Protein AF-A0A9E3ETK8-F1 (afdb_monomer_lite)

Structure (mmCIF, N/CA/C/O backbone):
data_AF-A0A9E3ETK8-F1
#
_entry.id   AF-A0A9E3ETK8-F1
#
loop_
_atom_site.group_PDB
_atom_site.id
_atom_site.type_symbol
_atom_site.label_atom_id
_atom_site.label_alt_id
_atom_site.label_comp_id
_atom_site.label_asym_id
_atom_site.label_entity_id
_atom_site.label_seq_id
_atom_site.pdbx_PDB_ins_code
_atom_site.Cartn_x
_atom_site.Cartn_y
_atom_site.Cartn_z
_atom_site.occupancy
_atom_site.B_iso_or_equiv
_atom_site.auth_seq_id
_atom_site.auth_comp_id
_atom_site.auth_asym_id
_atom_site.auth_atom_id
_atom_site.pdbx_PDB_model_num
ATOM 1 N N . MET A 1 1 ? -26.561 8.030 20.639 1.00 36.28 1 MET A N 1
ATOM 2 C CA . MET A 1 1 ? -26.300 7.531 22.006 1.00 36.28 1 MET A CA 1
ATOM 3 C C . MET A 1 1 ? -24.793 7.618 22.232 1.00 36.28 1 MET A C 1
ATOM 5 O O . MET A 1 1 ? -24.065 6.790 21.705 1.00 36.28 1 MET A O 1
ATOM 9 N N . ILE A 1 2 ? -24.305 8.692 22.861 1.00 45.03 2 ILE A N 1
ATOM 10 C CA . ILE A 1 2 ? -22.868 8.875 23.123 1.00 45.03 2 ILE A CA 1
ATOM 11 C C . ILE A 1 2 ? -22.552 8.031 24.358 1.00 45.03 2 ILE A C 1
ATOM 13 O O . ILE A 1 2 ? -23.002 8.360 25.453 1.00 45.03 2 ILE A O 1
ATOM 17 N N . ALA A 1 3 ? -21.865 6.903 24.180 1.00 52.84 3 ALA A N 1
ATOM 18 C CA . ALA A 1 3 ? -21.398 6.104 25.306 1.00 52.84 3 ALA A CA 1
ATOM 19 C C . ALA A 1 3 ? -20.503 6.979 26.195 1.00 52.84 3 ALA A C 1
ATOM 21 O O . ALA A 1 3 ? -19.619 7.672 25.696 1.00 52.84 3 ALA A O 1
ATOM 22 N N . ASN A 1 4 ? -20.746 6.975 27.505 1.00 48.84 4 ASN A N 1
ATOM 23 C CA . ASN A 1 4 ? -19.952 7.741 28.456 1.00 48.84 4 ASN A CA 1
ATOM 24 C C . ASN A 1 4 ? -18.590 7.051 28.658 1.00 48.84 4 ASN A C 1
ATOM 26 O O . ASN A 1 4 ? -18.434 6.185 29.515 1.00 48.84 4 ASN A O 1
ATOM 30 N N . ILE A 1 5 ? -17.604 7.419 27.835 1.00 59.41 5 ILE A N 1
ATOM 31 C CA . ILE A 1 5 ? -16.256 6.818 27.801 1.00 59.41 5 ILE A CA 1
ATOM 32 C C . ILE A 1 5 ? -15.464 7.102 29.099 1.00 59.41 5 ILE A C 1
ATOM 34 O O . ILE A 1 5 ? -14.445 6.467 29.362 1.00 59.41 5 ILE A O 1
ATOM 38 N N . SER A 1 6 ? -15.933 8.020 29.955 1.00 60.84 6 SER A N 1
ATOM 39 C CA . SER A 1 6 ? -15.222 8.457 31.168 1.00 60.84 6 SER A CA 1
ATOM 40 C C . SER A 1 6 ? -14.975 7.348 32.202 1.00 60.84 6 SER A C 1
ATOM 42 O O . SER A 1 6 ? -13.991 7.440 32.936 1.00 60.84 6 SER A O 1
ATOM 44 N N . ALA A 1 7 ? -15.794 6.289 32.215 1.00 64.19 7 ALA A N 1
ATOM 45 C CA . ALA A 1 7 ? -15.675 5.160 33.144 1.00 64.19 7 ALA A CA 1
ATOM 46 C C . ALA A 1 7 ? -14.816 3.988 32.619 1.00 64.19 7 ALA A C 1
ATOM 48 O O . ALA A 1 7 ? -14.570 3.034 33.355 1.00 64.19 7 ALA A O 1
ATOM 49 N N . ALA A 1 8 ? -14.360 4.030 31.362 1.00 74.12 8 ALA A N 1
ATOM 50 C CA . ALA A 1 8 ? -13.590 2.934 30.776 1.00 74.12 8 ALA A CA 1
ATOM 51 C C . ALA A 1 8 ? -12.125 2.921 31.279 1.00 74.12 8 ALA A C 1
ATOM 53 O O . ALA A 1 8 ? -11.533 3.989 31.491 1.00 74.12 8 ALA A O 1
ATOM 54 N N . PRO A 1 9 ? -11.489 1.738 31.423 1.00 86.62 9 PRO A N 1
ATOM 55 C CA . PRO A 1 9 ? -10.061 1.619 31.716 1.00 86.62 9 PRO A CA 1
ATOM 56 C C . PRO A 1 9 ? -9.208 2.467 30.762 1.00 86.62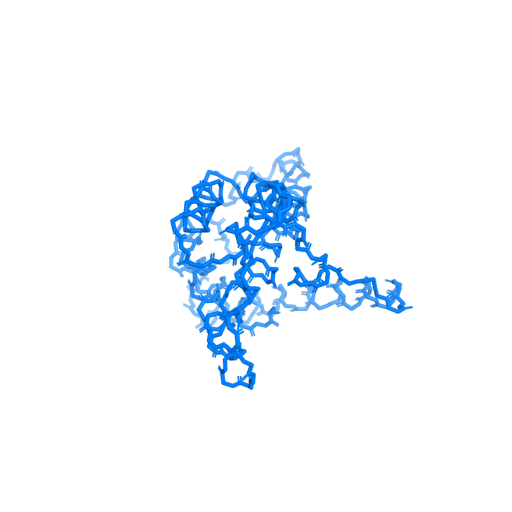 9 PRO A C 1
ATOM 58 O O . PRO A 1 9 ? -9.502 2.557 29.571 1.00 86.62 9 PRO A O 1
ATOM 61 N N . TYR A 1 10 ? -8.105 3.052 31.250 1.00 87.44 10 TYR A N 1
ATOM 62 C CA . TYR A 1 10 ? -7.233 3.940 30.456 1.00 87.44 10 TYR A CA 1
ATOM 63 C C . TYR A 1 10 ? -6.884 3.379 29.063 1.00 87.44 10 TYR A C 1
ATOM 65 O O . TYR A 1 10 ? -6.999 4.088 28.067 1.00 87.44 10 TYR A O 1
ATOM 73 N N . ARG A 1 11 ? -6.549 2.084 28.977 1.00 87.81 11 ARG A N 1
ATOM 74 C CA . ARG A 1 11 ? -6.219 1.411 27.708 1.00 87.81 11 ARG A CA 1
ATOM 75 C C . ARG A 1 11 ? -7.372 1.388 26.701 1.00 87.81 11 ARG A C 1
ATOM 77 O O . ARG A 1 11 ? -7.118 1.374 25.504 1.00 87.81 11 ARG A O 1
ATOM 84 N N . GLU A 1 12 ? -8.621 1.347 27.154 1.00 91.00 12 GLU A N 1
ATOM 85 C CA . GLU A 1 12 ? -9.792 1.367 26.268 1.00 91.00 12 GLU A CA 1
ATOM 86 C C . GLU A 1 12 ? -10.079 2.769 25.747 1.00 91.00 12 GLU A C 1
ATOM 88 O O . GLU A 1 12 ? -10.393 2.925 24.568 1.00 91.00 12 GLU A O 1
ATOM 93 N N . ARG A 1 13 ? -9.887 3.782 26.598 1.00 89.69 13 ARG A N 1
ATOM 94 C CA . ARG A 1 13 ? -9.985 5.192 26.202 1.00 89.69 13 ARG A CA 1
ATOM 95 C C . ARG A 1 13 ? -8.926 5.542 25.168 1.00 89.69 13 ARG A C 1
ATOM 97 O O . ARG A 1 13 ? -9.273 5.994 24.087 1.00 89.69 13 ARG A O 1
ATOM 104 N N . MET A 1 14 ? -7.666 5.206 25.444 1.00 92.25 14 MET A N 1
ATOM 105 C CA . MET A 1 14 ? -6.559 5.390 24.502 1.00 92.25 14 MET A CA 1
ATOM 106 C C . MET A 1 14 ? -6.819 4.674 23.168 1.00 92.25 14 MET A C 1
ATOM 108 O O . MET A 1 14 ? -6.626 5.255 22.103 1.00 92.25 14 MET A O 1
ATOM 112 N N . ALA A 1 15 ? -7.299 3.426 23.203 1.00 94.81 15 ALA A N 1
ATOM 113 C CA . ALA A 1 15 ? -7.624 2.693 21.983 1.00 94.81 15 ALA A CA 1
ATOM 114 C C . ALA A 1 15 ? -8.747 3.373 21.180 1.00 94.81 15 ALA A C 1
ATOM 116 O O . ALA A 1 15 ? -8.661 3.466 19.958 1.00 94.81 15 ALA A O 1
ATOM 117 N N . ALA A 1 16 ? -9.793 3.870 21.848 1.00 93.44 16 ALA A N 1
ATOM 118 C CA . ALA A 1 16 ? -10.852 4.637 21.199 1.00 93.44 16 ALA A CA 1
ATOM 119 C C . ALA A 1 16 ? -10.326 5.955 20.607 1.00 93.44 16 ALA A C 1
ATOM 121 O O . ALA A 1 16 ? -10.674 6.279 19.473 1.00 93.44 16 ALA A O 1
ATOM 122 N N . GLU A 1 17 ? -9.446 6.651 21.329 1.00 94.38 17 GLU A N 1
ATOM 123 C CA . GLU A 1 17 ? -8.847 7.915 20.901 1.00 94.38 17 GLU A CA 1
ATOM 124 C C . GLU A 1 17 ? -7.974 7.779 19.648 1.00 94.38 17 GLU A C 1
ATOM 126 O O . GLU A 1 17 ? -8.048 8.597 18.732 1.00 94.38 17 GLU A O 1
ATOM 131 N N . LEU A 1 18 ? -7.181 6.707 19.571 1.00 95.19 18 LEU A N 1
ATOM 132 C CA . LEU A 1 18 ? -6.358 6.397 18.399 1.00 95.19 18 LEU A CA 1
ATOM 133 C C . LEU A 1 18 ? -7.188 5.996 17.172 1.00 95.19 18 LEU A C 1
ATOM 135 O O . LEU A 1 18 ? -6.717 6.152 16.045 1.00 95.19 18 LEU A O 1
ATOM 139 N N . ARG A 1 19 ? -8.401 5.455 17.368 1.00 94.69 19 ARG A N 1
ATOM 140 C CA . ARG A 1 19 ? -9.317 5.111 16.265 1.00 94.69 19 ARG A CA 1
ATOM 141 C C . ARG A 1 19 ? -10.124 6.300 15.773 1.00 94.69 19 ARG A C 1
ATOM 143 O O . ARG A 1 19 ? -10.562 6.259 14.625 1.00 94.69 19 ARG A O 1
ATOM 150 N N . GLY A 1 20 ? -10.381 7.287 16.624 1.00 93.62 20 GLY A N 1
ATOM 151 C CA . GLY A 1 20 ? -11.173 8.453 16.262 1.00 93.62 20 GLY A CA 1
ATOM 152 C C . GLY A 1 20 ? -10.419 9.442 15.376 1.00 93.62 20 GLY A C 1
ATOM 153 O O . GLY A 1 20 ? -9.244 9.271 15.072 1.00 93.62 20 GLY A O 1
ATOM 154 N N . PHE A 1 21 ? -11.115 10.504 14.977 1.00 94.31 21 PHE A N 1
ATOM 155 C CA . PHE A 1 21 ? -10.571 11.611 14.177 1.00 94.31 21 PHE A CA 1
ATOM 156 C C . PHE A 1 21 ? -10.446 12.893 15.014 1.00 94.31 21 PHE A C 1
ATOM 158 O O . PHE A 1 21 ? -10.751 13.995 14.566 1.00 94.31 21 PHE A O 1
ATOM 165 N N . HIS A 1 22 ? -10.039 12.730 16.272 1.00 92.12 22 HIS A N 1
ATOM 166 C CA . HIS A 1 22 ? -9.609 13.803 17.174 1.00 92.12 22 HIS A CA 1
ATOM 167 C C . HIS A 1 22 ? -8.077 13.840 17.241 1.00 92.12 22 HIS A C 1
ATOM 169 O O . HIS A 1 22 ? -7.407 13.071 16.552 1.00 92.12 22 HIS A O 1
ATOM 175 N N . THR A 1 23 ? -7.513 14.731 18.059 1.00 94.94 23 THR A N 1
ATOM 176 C CA . THR A 1 23 ? -6.068 15.003 18.109 1.00 94.94 23 THR A CA 1
ATOM 177 C C . THR A 1 23 ? -5.194 13.739 18.137 1.00 94.94 23 THR A C 1
ATOM 179 O O . THR A 1 23 ? -4.332 13.637 17.269 1.00 94.94 23 THR A O 1
ATOM 182 N N . PRO A 1 24 ? -5.416 12.733 19.012 1.00 95.44 24 PRO A N 1
ATOM 183 C CA . PRO A 1 24 ? -4.584 11.523 19.017 1.00 95.44 24 PRO A CA 1
ATOM 184 C C . PRO A 1 24 ? -4.633 10.723 17.708 1.00 95.44 24 PRO A C 1
ATOM 186 O O . PRO A 1 24 ? -3.598 10.272 17.223 1.00 95.44 24 PRO A O 1
ATOM 189 N N . GLY A 1 25 ? -5.814 10.578 17.105 1.00 95.50 25 GLY A N 1
ATOM 190 C CA . GLY A 1 25 ? -5.978 9.876 15.833 1.00 95.50 25 GLY A CA 1
ATOM 191 C C . GLY A 1 25 ? -5.330 10.606 14.656 1.00 95.50 25 GLY A C 1
ATOM 192 O O . GLY A 1 25 ? -4.660 9.974 13.840 1.00 95.50 25 GLY A O 1
ATOM 193 N N . TRP A 1 26 ? -5.444 11.938 14.594 1.00 96.12 26 TRP A N 1
ATOM 194 C CA . TRP A 1 26 ? -4.760 12.737 13.568 1.00 96.12 26 TRP A CA 1
ATOM 195 C C . TRP A 1 26 ? -3.242 12.748 13.744 1.00 96.12 26 TRP A C 1
ATOM 197 O O . TRP A 1 26 ? -2.521 12.667 12.752 1.00 96.12 26 TRP A O 1
ATOM 207 N N . LEU A 1 27 ? -2.746 12.782 14.985 1.00 97.62 27 LEU A N 1
ATOM 208 C CA . LEU A 1 27 ? -1.316 12.638 15.265 1.00 97.62 27 LEU A CA 1
ATOM 209 C C . LEU A 1 27 ? -0.800 11.261 14.834 1.00 97.62 27 LEU A C 1
ATOM 211 O O . LEU A 1 27 ? 0.259 11.178 14.219 1.00 97.62 27 LEU A O 1
ATOM 215 N N . ALA A 1 28 ? -1.559 10.191 15.095 1.00 97.38 28 ALA A N 1
ATOM 216 C CA . ALA A 1 28 ? -1.214 8.852 14.624 1.00 97.38 28 ALA A CA 1
ATOM 217 C C . ALA A 1 28 ? -1.196 8.777 13.088 1.00 97.38 28 ALA A C 1
ATOM 219 O O . ALA A 1 28 ? -0.242 8.252 12.519 1.00 97.38 28 ALA A O 1
ATOM 220 N N . PHE A 1 29 ? -2.201 9.350 12.416 1.00 97.62 29 PHE A N 1
ATOM 221 C CA . PHE A 1 29 ? -2.241 9.429 10.954 1.00 97.62 29 PHE A CA 1
ATOM 222 C C . PHE A 1 29 ? -1.025 10.179 10.397 1.00 97.62 29 PHE A C 1
ATOM 224 O O . PHE A 1 29 ? -0.366 9.682 9.488 1.00 97.62 29 PHE A O 1
ATOM 231 N N . ALA A 1 30 ? -0.695 11.344 10.963 1.00 97.81 30 ALA A N 1
ATOM 232 C CA . ALA A 1 30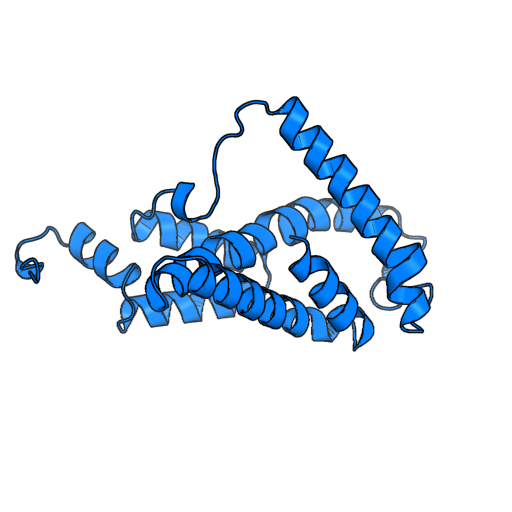 ? 0.452 12.141 10.541 1.00 97.81 30 ALA A CA 1
ATOM 233 C C . ALA A 1 30 ? 1.776 11.396 10.760 1.00 97.81 30 ALA A C 1
ATOM 235 O O . ALA A 1 30 ? 2.619 11.374 9.868 1.00 97.81 30 ALA A O 1
ATOM 236 N N . LEU A 1 31 ? 1.945 10.734 11.909 1.00 98.25 31 LEU A N 1
ATOM 237 C CA . LEU A 1 31 ? 3.133 9.931 12.199 1.00 98.25 31 LEU A CA 1
ATOM 238 C C . LEU A 1 31 ? 3.286 8.764 11.214 1.00 98.25 31 LEU A C 1
ATOM 240 O O . LEU A 1 31 ? 4.382 8.527 10.713 1.00 98.25 31 LEU A O 1
ATOM 244 N N . ILE A 1 32 ? 2.194 8.059 10.908 1.00 98.25 32 ILE A N 1
ATOM 245 C CA . ILE A 1 32 ? 2.187 6.986 9.907 1.00 98.25 32 ILE A CA 1
ATOM 246 C C . ILE A 1 32 ? 2.542 7.548 8.529 1.00 98.25 32 ILE A C 1
ATOM 248 O O . ILE A 1 32 ? 3.409 6.990 7.862 1.00 98.25 32 ILE A O 1
ATOM 252 N N . ALA A 1 33 ? 1.935 8.665 8.119 1.00 96.94 33 ALA A N 1
ATOM 253 C CA . ALA A 1 33 ? 2.215 9.304 6.835 1.00 96.94 33 ALA A CA 1
ATOM 254 C C . ALA A 1 33 ? 3.688 9.734 6.712 1.00 96.94 33 ALA A C 1
ATOM 256 O O . ALA A 1 33 ? 4.307 9.500 5.676 1.00 96.94 33 ALA A O 1
ATOM 257 N N . LEU A 1 34 ? 4.275 10.286 7.780 1.00 97.31 34 LEU A N 1
ATOM 258 C CA . LEU A 1 34 ? 5.708 10.589 7.841 1.00 97.31 34 LEU A CA 1
ATOM 259 C C . LEU A 1 34 ? 6.558 9.319 7.730 1.00 97.31 34 LEU A C 1
ATOM 261 O O . LEU A 1 34 ? 7.540 9.304 6.995 1.00 97.31 34 LEU A O 1
ATOM 265 N N . GLY A 1 35 ? 6.165 8.238 8.408 1.00 97.44 35 GLY A N 1
ATOM 266 C CA . GLY A 1 35 ? 6.835 6.945 8.291 1.00 97.44 35 GLY A CA 1
ATOM 267 C C . GLY A 1 35 ? 6.813 6.392 6.867 1.00 97.44 35 GLY A C 1
ATOM 268 O O . GLY A 1 35 ? 7.852 5.963 6.376 1.00 97.44 35 GLY A O 1
ATOM 269 N N . VAL A 1 36 ? 5.664 6.462 6.184 1.00 95.81 36 VAL A N 1
ATOM 270 C CA . VAL A 1 36 ? 5.521 6.079 4.767 1.00 95.81 36 VAL A CA 1
ATOM 271 C C . VAL A 1 36 ? 6.413 6.937 3.869 1.00 95.81 36 VAL A C 1
ATOM 273 O O . VAL A 1 36 ? 7.075 6.395 2.989 1.00 95.81 36 VAL A O 1
ATOM 276 N N . ALA A 1 37 ? 6.466 8.253 4.109 1.00 94.06 37 ALA A N 1
ATOM 277 C CA . ALA A 1 37 ? 7.301 9.177 3.342 1.00 94.06 37 ALA A CA 1
ATOM 278 C C . ALA A 1 37 ? 8.806 8.895 3.497 1.00 94.06 37 ALA A C 1
ATOM 280 O O . ALA A 1 37 ? 9.571 9.158 2.573 1.00 94.06 37 ALA A O 1
ATOM 281 N N . VAL A 1 38 ? 9.230 8.342 4.639 1.00 95.38 38 VAL A N 1
ATOM 282 C CA . VAL A 1 38 ? 10.595 7.826 4.817 1.00 95.38 38 VAL A CA 1
ATOM 283 C C . VAL A 1 38 ? 10.760 6.510 4.061 1.00 95.38 38 VAL A C 1
ATOM 285 O O . VAL A 1 38 ? 11.678 6.375 3.255 1.00 95.38 38 VAL A O 1
ATOM 288 N N . THR A 1 39 ? 9.897 5.525 4.329 1.00 94.75 39 THR A N 1
ATOM 289 C CA . THR A 1 39 ? 9.878 4.252 3.600 1.00 94.75 39 THR A CA 1
ATOM 290 C C . THR A 1 39 ? 8.578 3.472 3.874 1.00 94.75 39 THR A C 1
ATOM 292 O O . THR A 1 39 ? 8.153 3.384 5.033 1.00 94.75 39 THR A O 1
ATOM 295 N N . PRO A 1 40 ? 7.945 2.834 2.868 1.00 95.69 40 PRO A N 1
ATOM 296 C CA . PRO A 1 40 ? 6.703 2.084 3.073 1.00 95.69 40 PRO A CA 1
ATOM 297 C C . PRO A 1 40 ? 6.760 1.031 4.199 1.00 95.69 40 PRO A C 1
ATOM 299 O O . PRO A 1 40 ? 5.826 0.994 5.002 1.00 95.69 40 PRO A O 1
ATOM 302 N N . PRO A 1 41 ? 7.838 0.232 4.367 1.00 97.38 41 PRO A N 1
ATOM 303 C CA . PRO A 1 41 ? 7.975 -0.692 5.494 1.00 97.38 41 PRO A CA 1
ATOM 304 C C . PRO A 1 41 ? 7.878 -0.034 6.876 1.00 97.38 41 PRO A C 1
ATOM 306 O O . PRO A 1 41 ? 7.273 -0.611 7.776 1.00 97.38 41 PRO A O 1
ATOM 309 N N . LEU A 1 42 ? 8.426 1.172 7.064 1.00 97.69 42 LEU A N 1
ATOM 310 C CA . LEU A 1 42 ? 8.313 1.886 8.339 1.00 97.69 42 LEU A CA 1
ATOM 311 C C . LEU A 1 42 ? 6.863 2.304 8.585 1.00 97.69 42 LEU A C 1
ATOM 313 O O . LEU A 1 42 ? 6.339 2.091 9.677 1.00 97.69 42 LEU A O 1
ATOM 317 N N . GLY A 1 43 ? 6.197 2.832 7.555 1.00 97.75 43 GLY A N 1
ATOM 318 C CA . GLY A 1 43 ? 4.764 3.110 7.593 1.00 97.75 43 GLY A CA 1
ATOM 319 C C . GLY A 1 43 ? 3.938 1.878 7.969 1.00 97.75 43 GLY A C 1
ATOM 320 O O . GLY A 1 43 ? 3.110 1.947 8.873 1.00 97.75 43 GLY A O 1
ATOM 321 N N . ALA A 1 44 ? 4.217 0.728 7.353 1.00 97.94 44 ALA A N 1
ATOM 322 C CA . ALA A 1 44 ? 3.559 -0.537 7.668 1.00 97.94 44 ALA A CA 1
ATOM 323 C C . ALA A 1 44 ? 3.788 -0.977 9.123 1.00 97.94 44 ALA A C 1
ATOM 325 O O . ALA A 1 44 ? 2.835 -1.351 9.803 1.00 97.94 44 ALA A O 1
ATOM 326 N N . LEU A 1 45 ? 5.016 -0.880 9.645 1.00 98.31 45 LEU A N 1
ATOM 327 C CA . LEU A 1 45 ? 5.301 -1.176 11.054 1.00 98.31 45 LEU A CA 1
ATOM 328 C C . LEU A 1 45 ? 4.532 -0.247 12.002 1.00 98.31 45 LEU A C 1
ATOM 330 O O . LEU A 1 45 ? 3.973 -0.711 12.998 1.00 98.31 45 LEU A O 1
ATOM 334 N N . LEU A 1 46 ? 4.454 1.048 11.680 1.00 98.56 46 LEU A N 1
ATOM 335 C CA . LEU A 1 46 ? 3.671 2.017 12.448 1.00 98.56 46 LEU A CA 1
ATOM 336 C C . LEU A 1 46 ? 2.169 1.730 12.371 1.00 98.56 46 LEU A C 1
ATOM 338 O O . LEU A 1 46 ? 1.487 1.868 13.383 1.00 98.56 46 LEU A O 1
ATOM 342 N N . ILE A 1 47 ? 1.654 1.277 11.224 1.00 98.56 47 ILE A N 1
ATOM 343 C CA . ILE A 1 47 ? 0.261 0.832 11.078 1.00 98.56 47 ILE A CA 1
ATOM 344 C C . ILE A 1 47 ? -0.001 -0.395 11.946 1.00 98.56 47 ILE A C 1
ATOM 346 O O . ILE A 1 47 ? -1.007 -0.427 12.647 1.00 98.56 47 ILE A O 1
ATOM 350 N N . LEU A 1 48 ? 0.890 -1.390 11.953 1.00 98.25 48 LEU A N 1
ATOM 351 C CA . LEU A 1 48 ? 0.737 -2.581 12.795 1.00 98.25 48 LEU A CA 1
ATOM 352 C C . LEU A 1 48 ? 0.784 -2.227 14.287 1.00 98.25 48 LEU A C 1
ATOM 354 O O . LEU A 1 48 ? -0.035 -2.719 15.067 1.00 98.25 48 LEU A O 1
ATOM 358 N N . LEU A 1 49 ? 1.692 -1.330 14.684 1.00 98.38 49 LEU A N 1
ATOM 359 C CA . LEU A 1 49 ? 1.759 -0.807 16.047 1.00 98.38 49 LEU A CA 1
ATOM 360 C C . LEU A 1 49 ? 0.481 -0.041 16.411 1.00 98.38 49 LEU A C 1
ATOM 362 O O . LEU A 1 49 ? -0.104 -0.283 17.467 1.00 98.38 49 LEU A O 1
ATOM 366 N N . TRP A 1 50 ? 0.019 0.850 15.532 1.00 98.31 50 TRP A N 1
ATOM 367 C CA . TRP A 1 50 ? -1.233 1.579 15.705 1.00 98.31 50 TRP A CA 1
ATOM 368 C C . TRP A 1 50 ? -2.415 0.619 15.817 1.00 98.31 50 TRP A C 1
ATOM 370 O O . TRP A 1 50 ? -3.225 0.773 16.725 1.00 98.31 50 TRP A O 1
ATOM 380 N N . ALA A 1 51 ? -2.510 -0.398 14.963 1.00 98.12 51 ALA A N 1
ATOM 381 C CA . ALA A 1 51 ? -3.588 -1.381 14.975 1.00 98.12 51 ALA A CA 1
ATOM 382 C C . ALA A 1 51 ? -3.616 -2.165 16.290 1.00 98.12 51 ALA A C 1
ATOM 384 O O . ALA A 1 51 ? -4.677 -2.349 16.887 1.00 98.12 51 ALA A O 1
ATOM 385 N N . TRP A 1 52 ? -2.442 -2.550 16.793 1.00 97.50 52 TRP A N 1
ATOM 386 C CA . TRP A 1 52 ? -2.303 -3.194 18.093 1.00 97.50 52 TRP A CA 1
ATOM 387 C C . TRP A 1 52 ? -2.733 -2.274 19.249 1.00 97.50 52 TRP A C 1
ATOM 389 O O . TRP A 1 52 ? -3.561 -2.670 20.072 1.00 97.50 52 TRP A O 1
ATOM 399 N N . LEU A 1 53 ? -2.245 -1.027 19.288 1.00 96.88 53 LEU A N 1
ATOM 400 C CA . LEU A 1 53 ? -2.585 -0.045 20.331 1.00 96.88 53 LEU A CA 1
ATOM 401 C C . LEU A 1 53 ? -4.066 0.356 20.311 1.00 96.88 53 LEU A C 1
ATOM 403 O O . LEU A 1 53 ? -4.696 0.511 21.357 1.00 96.88 53 LEU A O 1
ATOM 407 N N . SER A 1 54 ? -4.624 0.504 19.113 1.00 96.94 54 SER A N 1
ATOM 408 C CA . SER A 1 54 ? -6.015 0.882 18.862 1.00 96.94 54 SER A CA 1
ATOM 409 C C . SER A 1 54 ? -6.989 -0.296 18.958 1.00 96.94 54 SER A C 1
ATOM 411 O O . SER A 1 54 ? -8.206 -0.105 18.880 1.00 96.94 54 SER A O 1
ATOM 413 N N . LYS A 1 55 ? -6.471 -1.520 19.147 1.00 96.62 55 LYS A N 1
ATOM 414 C CA . LYS A 1 55 ? -7.232 -2.777 19.095 1.00 96.62 55 LYS A CA 1
ATOM 415 C C . LYS A 1 55 ? -8.069 -2.885 17.813 1.00 96.62 55 LYS A C 1
ATOM 417 O O . LYS A 1 55 ? -9.211 -3.344 17.856 1.00 96.62 55 LYS A O 1
ATOM 422 N N . THR A 1 56 ? -7.534 -2.402 16.695 1.00 96.81 56 THR A N 1
ATOM 423 C CA . THR A 1 56 ? -8.181 -2.498 15.385 1.00 96.81 56 THR A CA 1
ATOM 424 C C . THR A 1 56 ? -8.024 -3.933 14.872 1.00 96.81 56 THR A C 1
ATOM 426 O O . THR A 1 56 ? -6.898 -4.429 14.786 1.00 96.81 56 THR A O 1
ATOM 429 N N . PRO A 1 57 ? -9.123 -4.647 14.573 1.00 95.88 57 PRO A N 1
ATOM 430 C CA . PRO A 1 57 ? -9.056 -6.005 14.054 1.00 95.88 57 PRO A CA 1
ATOM 431 C C . PRO A 1 57 ? -8.305 -6.067 12.721 1.00 95.88 57 PRO A C 1
ATOM 433 O O . PRO A 1 57 ? -8.545 -5.262 11.830 1.00 95.88 57 PRO A O 1
ATOM 436 N N . TRP A 1 58 ? -7.493 -7.108 12.528 1.00 96.06 58 TRP A N 1
ATOM 437 C CA . TRP A 1 58 ? -6.765 -7.372 11.277 1.00 96.06 58 TRP A CA 1
ATOM 438 C C . TRP A 1 58 ? -7.657 -7.352 10.024 1.00 96.06 58 TRP A C 1
ATOM 440 O O . TRP A 1 58 ? -7.236 -6.906 8.962 1.00 96.06 58 TRP A O 1
ATOM 450 N N . ARG A 1 59 ? -8.919 -7.778 10.160 1.00 96.06 59 ARG A N 1
ATOM 451 C CA . ARG A 1 59 ? -9.903 -7.762 9.067 1.00 96.06 59 ARG A CA 1
ATOM 452 C C . ARG A 1 59 ? -10.270 -6.351 8.603 1.00 96.06 59 ARG A C 1
ATOM 454 O O . ARG A 1 59 ? -10.591 -6.197 7.433 1.00 96.06 59 ARG A O 1
ATOM 461 N N . GLU A 1 60 ? -10.220 -5.351 9.485 1.00 95.50 60 GLU A N 1
ATOM 462 C CA . GLU A 1 60 ? -10.451 -3.949 9.103 1.00 95.50 60 GLU A CA 1
ATOM 463 C C . GLU A 1 60 ? -9.295 -3.403 8.252 1.00 95.50 60 GLU A C 1
ATOM 465 O O . GLU A 1 60 ? -9.511 -2.498 7.462 1.00 95.50 60 GLU A O 1
ATOM 470 N N . LEU A 1 61 ? -8.105 -4.008 8.337 1.00 96.62 61 LEU A N 1
ATOM 471 C CA . LEU A 1 61 ? -6.948 -3.702 7.487 1.00 96.62 61 LEU A CA 1
ATOM 472 C C . LEU A 1 61 ? -6.892 -4.551 6.206 1.00 96.62 61 LEU A C 1
ATOM 474 O O . LEU A 1 61 ? -5.853 -4.608 5.559 1.00 96.62 61 LEU A O 1
ATOM 478 N N . GLY A 1 62 ? -7.957 -5.290 5.877 1.00 93.62 62 GLY A N 1
ATOM 479 C CA . GLY A 1 62 ? -7.976 -6.189 4.717 1.00 93.62 62 GLY A CA 1
ATOM 480 C C . GLY A 1 62 ? -7.179 -7.489 4.900 1.00 93.62 62 GLY A C 1
ATOM 481 O O . GLY A 1 62 ? -7.182 -8.344 4.016 1.00 93.62 62 GLY A O 1
ATOM 482 N N . LEU A 1 63 ? -6.557 -7.709 6.065 1.00 94.81 63 LEU A N 1
ATOM 483 C CA . LEU A 1 63 ? -5.775 -8.912 6.357 1.00 94.81 63 LEU A CA 1
ATOM 484 C C . LEU A 1 63 ? -6.705 -10.065 6.752 1.00 94.81 63 LEU A C 1
ATOM 486 O O . LEU A 1 63 ? -6.963 -10.351 7.925 1.00 94.81 63 LEU A O 1
ATOM 490 N N . ILE A 1 64 ? -7.247 -10.721 5.727 1.00 94.81 64 ILE A N 1
ATOM 491 C CA . ILE A 1 64 ? -8.214 -11.811 5.840 1.00 94.81 64 ILE A CA 1
ATOM 492 C C . ILE A 1 64 ? -7.571 -13.115 5.364 1.00 94.81 64 ILE A C 1
ATOM 494 O O . ILE A 1 64 ? -6.964 -13.181 4.300 1.00 94.81 64 ILE A O 1
ATOM 498 N N . ARG A 1 65 ? -7.751 -14.195 6.133 1.00 94.69 65 ARG A N 1
ATOM 499 C CA . ARG A 1 65 ? -7.314 -15.532 5.714 1.00 94.69 65 ARG A CA 1
ATOM 500 C C . ARG A 1 65 ? -8.108 -15.977 4.474 1.00 94.69 65 ARG A C 1
ATOM 502 O O . ARG A 1 65 ? -9.335 -16.084 4.579 1.00 94.69 65 ARG A O 1
ATOM 509 N N . PRO A 1 66 ? -7.454 -16.299 3.343 1.00 94.75 66 PRO A N 1
ATOM 510 C CA . PRO A 1 66 ? -8.153 -16.798 2.171 1.00 94.75 66 PRO A CA 1
ATOM 511 C C . PRO A 1 66 ? -8.752 -18.177 2.454 1.00 94.75 66 PRO A C 1
ATOM 513 O O . PRO A 1 66 ? -8.200 -18.979 3.212 1.00 94.75 66 PRO A O 1
ATOM 516 N N . ARG A 1 67 ? -9.879 -18.480 1.803 1.00 95.69 67 ARG A N 1
ATOM 517 C CA . ARG A 1 67 ? -10.516 -19.804 1.896 1.00 95.69 67 ARG A CA 1
ATOM 518 C C . ARG A 1 67 ? -9.639 -20.903 1.283 1.00 95.69 67 ARG A C 1
ATOM 520 O O . ARG A 1 67 ? -9.643 -22.026 1.774 1.00 95.69 67 ARG A O 1
ATOM 527 N N . ASN A 1 68 ? -8.885 -20.568 0.235 1.00 97.38 68 ASN A N 1
ATOM 528 C CA . ASN A 1 68 ? -7.931 -21.449 -0.431 1.00 97.38 68 ASN A CA 1
ATOM 529 C C . ASN A 1 68 ? -6.650 -20.664 -0.748 1.00 97.38 68 ASN A C 1
ATOM 531 O O . ASN A 1 68 ? -6.662 -19.764 -1.585 1.00 97.38 68 ASN A O 1
ATOM 535 N N . TRP A 1 69 ? -5.554 -21.018 -0.076 1.00 97.19 69 TRP A N 1
ATOM 536 C CA . TRP A 1 69 ? -4.252 -20.368 -0.246 1.00 97.19 69 TRP A CA 1
ATOM 537 C C . TRP A 1 69 ? -3.644 -20.586 -1.629 1.00 97.19 69 TRP A C 1
ATOM 539 O O . TRP A 1 69 ? -3.087 -19.649 -2.188 1.00 97.19 69 TRP A O 1
ATOM 549 N N . VAL A 1 70 ? -3.782 -21.787 -2.197 1.00 97.94 70 VAL A N 1
ATOM 550 C CA . VAL A 1 70 ? -3.249 -22.098 -3.532 1.00 97.94 70 VAL A CA 1
ATOM 551 C C . VAL A 1 70 ? -3.950 -21.241 -4.578 1.00 97.94 70 VAL A C 1
ATOM 553 O O . VAL A 1 70 ? -3.289 -20.620 -5.401 1.00 97.94 70 VAL A O 1
ATOM 556 N N . ALA A 1 71 ? -5.280 -21.150 -4.507 1.00 97.50 71 ALA A N 1
ATOM 557 C CA . ALA A 1 71 ? -6.052 -20.310 -5.417 1.00 97.50 71 ALA A CA 1
ATOM 558 C C . ALA A 1 71 ? -5.717 -18.820 -5.243 1.00 97.50 71 ALA A C 1
ATOM 560 O O . ALA A 1 71 ? -5.523 -18.130 -6.236 1.00 97.50 71 ALA A O 1
ATOM 561 N N . ALA A 1 72 ? -5.601 -18.330 -4.002 1.00 95.69 72 ALA A N 1
ATOM 562 C CA . ALA A 1 72 ? -5.236 -16.938 -3.735 1.00 95.69 72 ALA A CA 1
ATOM 563 C C . ALA A 1 72 ? -3.843 -16.593 -4.286 1.00 95.69 72 ALA A C 1
ATOM 565 O O . ALA A 1 72 ? -3.685 -15.574 -4.953 1.00 95.69 72 ALA A O 1
ATOM 566 N N . LEU A 1 73 ? -2.855 -17.467 -4.068 1.00 95.75 73 LEU A N 1
ATOM 567 C CA . LEU A 1 73 ? -1.506 -17.288 -4.597 1.00 95.75 73 LEU A CA 1
ATOM 568 C C . LEU A 1 73 ? -1.489 -17.353 -6.128 1.00 95.75 73 LEU A C 1
ATOM 570 O O . LEU A 1 73 ? -0.896 -16.489 -6.765 1.00 95.75 73 LEU A O 1
ATOM 574 N N . ALA A 1 74 ? -2.166 -18.339 -6.725 1.00 97.69 74 ALA A N 1
ATOM 575 C CA . ALA A 1 74 ? -2.233 -18.489 -8.176 1.00 97.69 74 ALA A CA 1
ATOM 576 C C . ALA A 1 74 ? -2.896 -17.277 -8.846 1.00 97.69 74 ALA A C 1
ATOM 578 O O . ALA A 1 74 ? -2.365 -16.761 -9.825 1.00 97.69 74 ALA A O 1
ATOM 579 N N . LEU A 1 75 ? -4.014 -16.789 -8.298 1.00 96.31 75 LEU A N 1
ATOM 580 C CA . LEU A 1 75 ? -4.700 -15.596 -8.798 1.00 96.31 75 LEU A CA 1
ATOM 581 C C . LEU A 1 75 ? -3.853 -14.335 -8.616 1.00 96.31 75 LEU A C 1
ATOM 583 O O . LEU A 1 75 ? -3.774 -13.534 -9.541 1.00 96.31 75 LEU A O 1
ATOM 587 N N . GLY A 1 76 ? -3.187 -14.176 -7.468 1.00 93.75 76 GLY A N 1
ATOM 588 C CA . GLY A 1 76 ? -2.300 -13.041 -7.216 1.00 93.75 76 GLY A CA 1
ATOM 589 C C . GLY A 1 76 ? -1.113 -13.003 -8.180 1.00 93.75 76 GLY A C 1
ATOM 590 O O . GLY A 1 76 ? -0.854 -11.975 -8.799 1.00 93.75 76 GLY A O 1
ATOM 591 N N . VAL A 1 77 ? -0.431 -14.136 -8.376 1.00 95.31 77 VAL A N 1
ATOM 592 C CA . VAL A 1 77 ? 0.698 -14.240 -9.315 1.00 95.31 77 VAL A CA 1
ATOM 593 C C . VAL A 1 77 ? 0.231 -14.038 -10.755 1.00 95.31 77 VAL A C 1
ATOM 595 O O . VAL A 1 77 ? 0.804 -13.215 -11.466 1.00 95.31 77 VAL A O 1
ATOM 598 N N . ALA A 1 78 ? -0.815 -14.745 -11.193 1.00 97.38 78 ALA A N 1
ATOM 599 C CA . ALA A 1 78 ? -1.321 -14.626 -12.559 1.00 97.38 78 ALA A CA 1
ATOM 600 C C . ALA A 1 78 ? -1.832 -13.209 -12.853 1.00 97.38 78 ALA A C 1
ATOM 602 O O . ALA A 1 78 ? -1.499 -12.641 -13.892 1.00 97.38 78 ALA A O 1
ATOM 603 N N . GLY A 1 79 ? -2.584 -12.618 -11.920 1.00 96.38 79 GLY A N 1
ATOM 604 C CA . GLY A 1 79 ? -3.080 -11.248 -12.012 1.00 96.38 79 GLY A CA 1
ATOM 605 C C . GLY A 1 79 ? -1.948 -10.225 -12.045 1.00 96.38 79 GLY A C 1
ATOM 606 O O . GLY A 1 79 ? -1.933 -9.369 -12.924 1.00 96.38 79 GLY A O 1
ATOM 607 N N . GLY A 1 80 ? -0.955 -10.353 -11.160 1.00 94.12 80 GLY A N 1
ATOM 608 C CA . GLY A 1 80 ? 0.212 -9.470 -11.127 1.00 94.12 80 GLY A CA 1
ATOM 609 C C . GLY A 1 80 ? 1.053 -9.544 -12.404 1.00 94.12 80 GLY A C 1
ATOM 610 O O . GLY A 1 80 ? 1.422 -8.509 -12.959 1.00 94.12 80 GLY A O 1
ATOM 611 N N . VAL A 1 81 ? 1.307 -10.752 -12.922 1.00 96.19 81 VAL A N 1
ATOM 612 C CA . VAL A 1 81 ? 2.012 -10.949 -14.200 1.00 96.19 81 VAL A CA 1
ATOM 613 C C . VAL A 1 81 ? 1.213 -10.343 -15.354 1.00 96.19 81 VAL A C 1
ATOM 615 O O . VAL A 1 81 ? 1.769 -9.566 -16.130 1.00 96.19 81 VAL A O 1
ATOM 618 N N . ALA A 1 82 ? -0.084 -10.645 -15.452 1.00 97.12 82 ALA A N 1
ATOM 619 C CA . ALA A 1 82 ? -0.945 -10.115 -16.506 1.00 97.12 82 ALA A CA 1
ATOM 620 C C . ALA A 1 82 ? -1.010 -8.581 -16.470 1.00 97.12 82 ALA A C 1
ATOM 622 O O . ALA A 1 82 ? -0.817 -7.939 -17.502 1.00 97.12 82 ALA A O 1
ATOM 623 N N . LEU A 1 83 ? -1.197 -7.988 -15.286 1.00 95.88 83 LEU A N 1
ATOM 624 C CA . LEU A 1 83 ? -1.215 -6.539 -15.099 1.00 95.88 83 LEU A CA 1
ATOM 625 C C . LEU A 1 83 ? 0.129 -5.916 -15.482 1.00 95.88 83 LEU A C 1
ATOM 627 O O . LEU A 1 83 ? 0.163 -4.930 -16.218 1.00 95.88 83 LEU A O 1
ATOM 631 N N . LYS A 1 84 ? 1.252 -6.509 -15.054 1.00 93.44 84 LYS A N 1
ATOM 632 C CA . LYS A 1 84 ? 2.581 -5.989 -15.389 1.00 93.44 84 LYS A CA 1
ATOM 633 C C . LYS A 1 84 ? 2.846 -6.029 -16.892 1.00 93.44 84 LYS A C 1
ATOM 635 O O . LYS A 1 84 ? 3.376 -5.057 -17.434 1.00 93.44 84 LYS A O 1
ATOM 640 N N . LEU A 1 85 ? 2.468 -7.118 -17.563 1.00 95.88 85 LEU A N 1
ATOM 641 C CA . LEU A 1 85 ? 2.587 -7.247 -19.015 1.00 95.88 85 LEU A CA 1
ATOM 642 C C . LEU A 1 85 ? 1.675 -6.255 -19.739 1.00 95.88 85 LEU A C 1
ATOM 644 O O . LEU A 1 85 ? 2.144 -5.575 -20.646 1.00 95.88 85 LEU A O 1
ATOM 648 N N . ALA A 1 86 ? 0.420 -6.099 -19.310 1.00 96.75 86 ALA A N 1
ATOM 649 C CA . ALA A 1 86 ? -0.506 -5.125 -19.885 1.00 96.75 86 ALA A CA 1
ATOM 650 C C . ALA A 1 86 ? 0.020 -3.687 -19.749 1.00 96.75 86 ALA A C 1
ATOM 652 O O . ALA A 1 86 ? 0.015 -2.929 -20.720 1.00 96.75 86 ALA A O 1
ATOM 653 N N . MET A 1 87 ? 0.551 -3.321 -18.578 1.00 95.62 87 MET A N 1
ATOM 654 C CA . MET A 1 87 ? 1.180 -2.015 -18.380 1.00 95.62 87 MET A CA 1
ATOM 655 C C . MET A 1 87 ? 2.391 -1.836 -19.296 1.00 95.62 87 MET A C 1
ATOM 657 O O . MET A 1 87 ? 2.509 -0.822 -19.980 1.00 95.62 87 MET A O 1
ATOM 661 N N . LYS A 1 88 ? 3.284 -2.831 -19.349 1.00 93.81 88 LYS A N 1
ATOM 662 C CA . LYS A 1 88 ? 4.552 -2.722 -20.076 1.00 93.81 88 LYS A CA 1
ATOM 663 C C . LYS A 1 88 ? 4.397 -2.763 -21.596 1.00 93.81 88 LYS A C 1
ATOM 665 O O . LYS A 1 88 ? 5.122 -2.050 -22.281 1.00 93.81 88 LYS A O 1
ATOM 670 N N . ALA A 1 89 ? 3.507 -3.608 -22.105 1.00 96.00 89 ALA A N 1
ATOM 671 C CA . ALA A 1 89 ? 3.353 -3.874 -23.532 1.00 96.00 89 ALA A CA 1
ATOM 672 C C . ALA A 1 89 ? 2.265 -3.022 -24.196 1.00 96.00 89 ALA A C 1
ATOM 674 O O . ALA A 1 89 ? 2.315 -2.835 -25.407 1.00 96.00 89 ALA A O 1
ATOM 675 N N . VAL A 1 90 ? 1.293 -2.514 -23.428 1.00 96.50 90 VAL A N 1
ATOM 676 C CA . VAL A 1 90 ? 0.137 -1.789 -23.977 1.00 96.50 90 VAL A CA 1
ATOM 677 C C . VAL A 1 90 ? 0.027 -0.391 -23.382 1.00 96.50 90 VAL A C 1
ATOM 679 O O . VAL A 1 90 ? 0.235 0.586 -24.094 1.00 96.50 90 VAL A O 1
ATOM 682 N N . ALA A 1 91 ? -0.263 -0.268 -22.084 1.00 96.81 91 ALA A N 1
ATOM 683 C CA . ALA A 1 91 ? -0.656 1.022 -21.513 1.00 96.81 91 ALA A CA 1
ATOM 684 C C . ALA A 1 91 ? 0.466 2.070 -21.575 1.00 96.81 91 ALA A C 1
ATOM 686 O O . ALA A 1 91 ? 0.262 3.168 -22.083 1.00 96.81 91 ALA A O 1
ATOM 687 N N . MET A 1 92 ? 1.668 1.727 -21.107 1.00 96.31 92 MET A N 1
ATOM 688 C CA . MET A 1 92 ? 2.783 2.673 -21.063 1.00 96.31 92 MET A CA 1
ATOM 689 C C . MET A 1 92 ? 3.297 3.055 -22.463 1.00 96.31 92 MET A C 1
ATOM 691 O O . MET A 1 92 ? 3.503 4.248 -22.693 1.00 96.31 92 MET A O 1
ATOM 695 N N . PRO A 1 93 ? 3.427 2.125 -23.433 1.00 96.69 93 PRO A N 1
ATOM 696 C CA . PRO A 1 93 ? 3.715 2.485 -24.822 1.00 96.69 93 PRO A CA 1
ATOM 697 C C . PRO A 1 93 ? 2.670 3.408 -25.461 1.00 96.69 93 PRO A C 1
ATOM 699 O O . PRO A 1 93 ? 3.051 4.361 -26.135 1.00 96.69 93 PRO A O 1
ATOM 702 N N . LEU A 1 94 ? 1.370 3.183 -25.222 1.00 97.25 94 LEU A N 1
ATOM 703 C CA . LEU A 1 94 ? 0.305 4.059 -25.739 1.00 97.25 94 LEU A CA 1
ATOM 704 C C . LEU A 1 94 ? 0.383 5.484 -25.175 1.00 97.25 94 LEU A C 1
ATOM 706 O O . LEU A 1 94 ? -0.024 6.431 -25.842 1.00 97.25 94 LEU A O 1
ATOM 710 N N . LEU A 1 95 ? 0.935 5.642 -23.971 1.00 96.12 95 LEU A N 1
ATOM 711 C CA . LEU A 1 95 ? 1.206 6.943 -23.359 1.00 96.12 95 LEU A CA 1
ATOM 712 C C . LEU A 1 95 ? 2.539 7.563 -23.821 1.00 96.12 95 LEU A C 1
ATOM 714 O O . LEU A 1 95 ? 2.873 8.662 -23.387 1.00 96.12 95 LEU A O 1
ATOM 718 N N . GLY A 1 96 ? 3.309 6.887 -24.680 1.00 96.12 96 GLY A N 1
ATOM 719 C CA . GLY A 1 96 ? 4.616 7.355 -25.151 1.00 96.12 96 GLY A CA 1
ATOM 720 C C . GLY A 1 96 ? 5.746 7.184 -24.132 1.00 96.12 96 GLY A C 1
ATOM 721 O O . GLY A 1 96 ? 6.775 7.852 -24.233 1.00 96.12 96 GLY A O 1
ATOM 722 N N . ALA A 1 97 ? 5.572 6.313 -23.136 1.00 94.25 97 ALA A N 1
ATOM 723 C CA . ALA A 1 97 ? 6.591 6.081 -22.124 1.00 94.25 97 ALA A CA 1
ATOM 724 C C . ALA A 1 97 ? 7.805 5.328 -22.698 1.00 94.25 97 ALA A C 1
ATOM 726 O O . ALA A 1 97 ? 7.644 4.436 -23.537 1.00 94.25 97 ALA A O 1
ATOM 727 N N . PRO A 1 98 ? 9.024 5.615 -22.210 1.00 91.44 98 PRO A N 1
ATOM 728 C CA . PRO A 1 98 ? 10.215 4.906 -22.650 1.00 91.44 98 PRO A CA 1
ATOM 729 C C . PRO A 1 98 ? 10.155 3.414 -22.295 1.00 91.44 98 PRO A C 1
ATOM 731 O O . PRO A 1 98 ? 9.631 2.998 -21.256 1.00 91.44 98 PRO A O 1
ATOM 734 N N . ALA A 1 99 ? 10.768 2.589 -23.146 1.00 88.44 99 ALA A N 1
ATOM 735 C CA . ALA A 1 99 ? 10.845 1.143 -22.946 1.00 88.44 99 ALA A CA 1
ATOM 736 C C . ALA A 1 99 ? 11.670 0.746 -21.711 1.00 88.44 99 ALA A C 1
ATOM 738 O O . ALA A 1 99 ? 11.547 -0.380 -21.233 1.00 88.44 99 ALA A O 1
ATOM 739 N N . VAL A 1 100 ? 12.471 1.649 -21.151 1.00 85.00 100 VAL A N 1
ATOM 740 C CA . VAL A 1 100 ? 13.243 1.438 -19.923 1.00 85.00 100 VAL A CA 1
ATOM 741 C C . VAL A 1 100 ? 12.925 2.568 -18.953 1.00 85.00 100 VAL A C 1
ATOM 743 O O . VAL A 1 100 ? 12.865 3.731 -19.345 1.00 85.00 100 VAL A O 1
ATOM 746 N N . ASN A 1 101 ? 12.698 2.220 -17.687 1.00 82.75 101 ASN A N 1
ATOM 747 C CA . ASN A 1 101 ? 12.606 3.216 -16.629 1.00 82.75 101 ASN A CA 1
ATOM 748 C C . ASN A 1 101 ? 14.024 3.479 -16.116 1.00 82.75 101 ASN A C 1
ATOM 750 O O . ASN A 1 101 ? 14.601 2.624 -15.446 1.00 82.75 101 ASN A O 1
ATOM 754 N N . ILE A 1 102 ? 14.560 4.651 -16.449 1.00 81.69 102 ILE A N 1
ATOM 755 C CA . ILE A 1 102 ? 15.926 5.072 -16.107 1.00 81.69 102 ILE A CA 1
ATOM 756 C C . ILE A 1 102 ? 16.150 5.062 -14.585 1.00 81.69 102 ILE A C 1
ATOM 758 O O . ILE A 1 102 ? 17.246 4.761 -14.126 1.00 81.69 102 ILE A O 1
ATOM 762 N N . GLY A 1 103 ? 15.101 5.268 -13.777 1.00 81.44 103 GLY A N 1
ATOM 763 C CA . GLY A 1 103 ? 15.188 5.181 -12.314 1.00 81.44 103 GLY A CA 1
ATOM 764 C C . GLY A 1 103 ? 15.606 3.802 -11.784 1.00 81.44 103 GLY A C 1
ATOM 765 O O . GLY A 1 103 ? 16.006 3.692 -10.630 1.00 81.44 103 GLY A O 1
ATOM 766 N N . TYR A 1 104 ? 15.549 2.763 -12.621 1.00 86.81 104 TYR A N 1
ATOM 767 C CA . TYR A 1 104 ? 15.964 1.398 -12.295 1.00 86.81 104 TYR A CA 1
ATOM 768 C C . TYR A 1 104 ? 17.162 0.915 -13.121 1.00 86.81 104 TYR A C 1
ATOM 770 O O . TYR A 1 104 ? 17.465 -0.275 -13.111 1.00 86.81 104 TYR A O 1
ATOM 778 N N . GLU A 1 105 ? 17.858 1.805 -13.834 1.00 88.44 105 GLU A N 1
ATOM 779 C CA . GLU A 1 105 ? 19.022 1.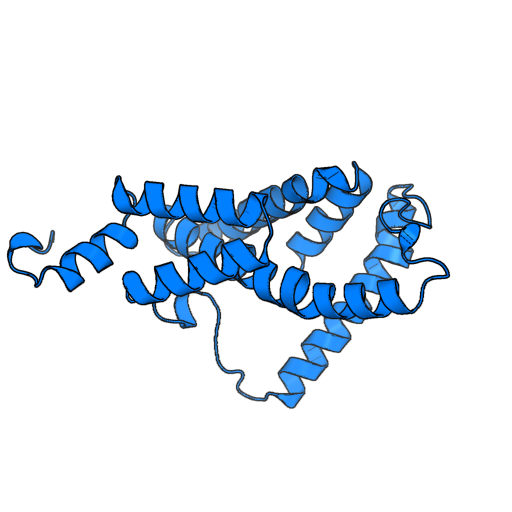432 -14.649 1.00 88.44 105 GLU A CA 1
ATOM 780 C C . GLU A 1 105 ? 20.151 0.820 -13.808 1.00 88.44 105 GLU A C 1
ATOM 782 O O . GLU A 1 105 ? 20.833 -0.081 -14.276 1.00 88.44 105 GLU A O 1
ATOM 787 N N . TYR A 1 106 ? 20.275 1.205 -12.534 1.00 90.81 106 TYR A N 1
ATOM 788 C CA . TYR A 1 106 ? 21.244 0.618 -11.599 1.00 90.81 106 TYR A CA 1
ATOM 789 C C . TYR A 1 106 ? 21.045 -0.891 -11.356 1.00 90.81 106 TYR A C 1
ATOM 791 O O . TYR A 1 106 ? 21.950 -1.556 -10.865 1.00 90.81 106 TYR A O 1
ATOM 799 N N . LEU A 1 107 ? 19.867 -1.439 -11.681 1.00 94.44 107 LEU A N 1
ATOM 800 C CA . LEU A 1 107 ? 19.606 -2.880 -11.628 1.00 94.44 107 LEU A CA 1
ATOM 801 C C . LEU A 1 107 ? 20.121 -3.601 -12.879 1.00 94.44 107 LEU A C 1
ATOM 803 O O . LEU A 1 107 ? 20.284 -4.823 -12.872 1.00 94.44 107 LEU A O 1
ATOM 807 N N . ALA A 1 108 ? 20.330 -2.874 -13.980 1.00 91.50 108 ALA A N 1
ATOM 808 C CA . ALA A 1 108 ? 20.839 -3.453 -15.207 1.00 91.50 108 ALA A CA 1
ATOM 809 C C . ALA A 1 108 ? 22.282 -3.911 -14.979 1.00 91.50 108 ALA A C 1
ATOM 811 O O . ALA A 1 108 ? 23.130 -3.154 -14.521 1.00 91.50 108 ALA A O 1
ATOM 812 N N . HIS A 1 109 ? 22.554 -5.170 -15.314 1.00 92.69 109 HIS A N 1
ATOM 813 C CA . HIS A 1 109 ? 23.874 -5.796 -15.183 1.00 92.69 109 HIS A CA 1
ATOM 814 C C . HIS A 1 109 ? 24.397 -5.979 -13.745 1.00 92.69 109 HIS A C 1
ATOM 816 O O . HIS A 1 109 ? 25.484 -6.529 -13.583 1.00 92.69 109 HIS A O 1
ATOM 822 N N . ASP A 1 110 ? 23.611 -5.648 -12.716 1.00 96.81 110 ASP A N 1
ATOM 823 C CA . ASP A 1 110 ? 23.917 -5.964 -11.319 1.00 96.81 110 ASP A CA 1
ATOM 824 C C . ASP A 1 110 ? 22.919 -6.990 -10.763 1.00 96.81 110 ASP A C 1
ATOM 826 O O . ASP A 1 110 ? 21.787 -6.689 -10.378 1.00 96.81 110 ASP A O 1
ATOM 830 N N . ARG A 1 111 ? 23.356 -8.254 -10.718 1.00 96.69 111 ARG A N 1
ATOM 831 C CA . ARG A 1 111 ? 22.530 -9.362 -10.224 1.00 96.69 111 ARG A CA 1
ATOM 832 C C . ARG A 1 111 ? 22.237 -9.252 -8.728 1.00 96.69 111 ARG A C 1
ATOM 834 O O . ARG A 1 111 ? 21.164 -9.684 -8.313 1.00 96.69 111 ARG A O 1
ATOM 841 N N . ALA A 1 112 ? 23.173 -8.738 -7.931 1.00 97.12 112 ALA A N 1
ATOM 842 C CA . ALA A 1 112 ? 22.977 -8.616 -6.491 1.00 97.12 112 ALA A CA 1
ATOM 843 C C . ALA A 1 112 ? 21.916 -7.547 -6.213 1.00 97.12 112 ALA A C 1
ATOM 845 O O . ALA A 1 112 ? 20.904 -7.850 -5.583 1.00 97.12 112 ALA A O 1
ATOM 846 N N . ALA A 1 113 ? 22.063 -6.367 -6.823 1.00 96.56 113 ALA A N 1
ATOM 847 C CA . ALA A 1 113 ? 21.070 -5.302 -6.730 1.00 96.56 113 ALA A CA 1
ATOM 848 C C . ALA A 1 113 ? 19.692 -5.748 -7.247 1.00 96.56 113 ALA A C 1
ATOM 850 O O . ALA A 1 113 ? 18.670 -5.422 -6.644 1.00 96.56 113 ALA A O 1
ATOM 851 N N . ALA A 1 114 ? 19.639 -6.539 -8.326 1.00 95.88 114 ALA A N 1
ATOM 852 C CA . ALA A 1 114 ? 18.386 -7.084 -8.847 1.00 95.88 114 ALA A CA 1
ATOM 853 C C . ALA A 1 114 ? 17.695 -8.060 -7.876 1.00 95.88 114 ALA A C 1
ATOM 855 O O . ALA A 1 114 ? 16.472 -8.010 -7.737 1.00 95.88 114 ALA A O 1
ATOM 856 N N . ILE A 1 115 ? 18.448 -8.937 -7.202 1.00 96.50 115 ILE A N 1
ATOM 857 C CA . ILE A 1 115 ? 17.898 -9.867 -6.201 1.00 96.50 115 ILE A CA 1
ATOM 858 C C . ILE A 1 115 ? 17.414 -9.099 -4.968 1.00 96.50 115 ILE A C 1
ATOM 860 O O . ILE A 1 115 ? 16.296 -9.336 -4.507 1.00 96.50 115 ILE A O 1
ATOM 864 N N . ASP A 1 116 ? 18.212 -8.150 -4.482 1.00 95.81 116 ASP A N 1
ATOM 865 C CA . ASP A 1 116 ? 17.855 -7.313 -3.336 1.00 95.81 116 ASP A CA 1
ATOM 866 C C . ASP A 1 116 ? 16.596 -6.489 -3.631 1.00 95.81 116 ASP A C 1
ATOM 868 O O . ASP A 1 116 ? 15.660 -6.447 -2.828 1.00 95.81 116 ASP A O 1
ATOM 872 N N . PHE A 1 117 ? 16.511 -5.904 -4.828 1.00 94.81 117 PHE A N 1
ATOM 873 C CA . PHE A 1 117 ? 15.325 -5.176 -5.261 1.00 94.81 117 PHE A CA 1
ATOM 874 C C . PHE A 1 117 ? 14.108 -6.088 -5.435 1.00 94.81 117 PHE A C 1
ATOM 876 O O . PHE A 1 117 ? 13.001 -5.693 -5.078 1.00 94.81 117 PHE A O 1
ATOM 883 N N . ALA A 1 118 ? 14.278 -7.314 -5.938 1.00 94.31 118 ALA A N 1
ATOM 884 C CA . ALA A 1 118 ? 13.181 -8.274 -6.037 1.00 94.31 118 ALA A CA 1
ATOM 885 C C . ALA A 1 118 ? 12.629 -8.650 -4.652 1.00 94.31 118 ALA A C 1
ATOM 887 O O . ALA A 1 118 ? 11.411 -8.718 -4.477 1.00 94.31 118 ALA A O 1
ATOM 888 N N . ALA A 1 119 ? 13.498 -8.833 -3.654 1.00 95.62 119 ALA A N 1
ATOM 889 C CA . ALA A 1 119 ? 13.071 -9.038 -2.274 1.00 95.62 119 ALA A CA 1
ATOM 890 C C . ALA A 1 119 ? 12.314 -7.807 -1.745 1.00 95.62 119 ALA A C 1
ATOM 892 O O . ALA A 1 119 ? 11.201 -7.950 -1.231 1.00 95.62 119 ALA A O 1
ATOM 893 N N . TYR A 1 120 ? 12.862 -6.602 -1.947 1.00 95.25 120 TYR A N 1
ATOM 894 C CA . TYR A 1 120 ? 12.203 -5.342 -1.588 1.00 95.25 120 TYR A CA 1
ATOM 895 C C . TYR A 1 120 ? 10.836 -5.172 -2.259 1.00 95.25 120 TYR A C 1
ATOM 897 O O . TYR A 1 120 ? 9.880 -4.757 -1.610 1.00 95.25 120 TYR A O 1
ATOM 905 N N . ALA A 1 121 ? 10.695 -5.544 -3.531 1.00 93.31 121 ALA A N 1
ATOM 906 C CA . ALA A 1 121 ? 9.428 -5.462 -4.247 1.00 93.31 121 ALA A CA 1
ATOM 907 C C . ALA A 1 121 ? 8.343 -6.356 -3.622 1.00 93.31 121 ALA A C 1
ATOM 909 O O . ALA A 1 121 ? 7.168 -6.014 -3.687 1.00 93.31 121 ALA A O 1
ATOM 910 N N . ILE A 1 122 ? 8.711 -7.466 -2.974 1.00 93.12 122 ILE A N 1
ATOM 911 C CA . ILE A 1 122 ? 7.750 -8.350 -2.302 1.00 93.12 122 ILE A CA 1
ATOM 912 C C . ILE A 1 122 ? 7.293 -7.750 -0.968 1.00 93.12 122 ILE A C 1
ATOM 914 O O . ILE A 1 122 ? 6.093 -7.602 -0.744 1.00 93.12 122 ILE A O 1
ATOM 918 N N . TYR A 1 123 ? 8.217 -7.412 -0.063 1.00 94.44 123 TYR A N 1
ATOM 919 C CA . TYR A 1 123 ? 7.819 -6.955 1.276 1.00 94.44 123 TYR A CA 1
ATOM 920 C C . TYR A 1 123 ? 7.494 -5.456 1.330 1.00 94.44 123 TYR A C 1
ATOM 922 O O . TYR A 1 123 ? 6.599 -5.054 2.067 1.00 94.44 123 TYR A O 1
ATOM 930 N N . GLY A 1 124 ? 8.210 -4.628 0.570 1.00 94.38 124 GLY A N 1
ATOM 931 C CA . GLY A 1 124 ? 8.023 -3.181 0.503 1.00 94.38 124 GLY A CA 1
ATOM 932 C C . GLY A 1 124 ? 6.832 -2.821 -0.373 1.00 94.38 124 GLY A C 1
ATOM 933 O O . GLY A 1 124 ? 5.814 -2.365 0.138 1.00 94.38 124 GLY A O 1
ATOM 934 N N . ALA A 1 125 ? 6.930 -3.080 -1.676 1.00 88.88 125 ALA A N 1
ATOM 935 C CA . ALA A 1 125 ? 5.851 -2.736 -2.606 1.00 88.88 125 ALA A CA 1
ATOM 936 C C . ALA A 1 125 ? 4.653 -3.701 -2.515 1.00 88.88 125 ALA A C 1
ATOM 938 O O . ALA A 1 125 ? 3.507 -3.280 -2.564 1.00 88.88 125 ALA A O 1
ATOM 939 N N . GLY A 1 126 ? 4.890 -5.003 -2.342 1.00 92.31 126 GLY A N 1
ATOM 940 C CA . GLY A 1 126 ? 3.806 -5.985 -2.276 1.00 92.31 126 GLY A CA 1
ATOM 941 C C . GLY A 1 126 ? 3.022 -5.940 -0.964 1.00 92.31 126 GLY A C 1
ATOM 942 O O . GLY A 1 126 ? 1.801 -5.858 -0.980 1.00 92.31 126 GLY A O 1
ATOM 943 N N . PHE A 1 127 ? 3.703 -6.016 0.182 1.00 95.12 127 PHE A N 1
ATOM 944 C CA . PHE A 1 127 ? 3.030 -6.071 1.485 1.00 95.12 127 PHE A CA 1
ATOM 945 C C . PHE A 1 127 ? 2.853 -4.698 2.140 1.00 95.12 127 PHE A C 1
ATOM 947 O O . PHE A 1 127 ? 1.750 -4.362 2.569 1.00 95.12 127 PHE A O 1
ATOM 954 N N . ALA A 1 128 ? 3.927 -3.914 2.269 1.00 97.75 128 ALA A N 1
ATOM 955 C CA . ALA A 1 128 ? 3.878 -2.684 3.051 1.00 97.75 128 ALA A CA 1
ATOM 956 C C . ALA A 1 128 ? 3.028 -1.596 2.379 1.00 97.75 128 ALA A C 1
ATOM 958 O O . ALA A 1 128 ? 2.203 -0.984 3.056 1.00 97.75 128 ALA A O 1
ATOM 959 N N . GLU A 1 129 ? 3.167 -1.386 1.067 1.00 96.75 129 GLU A N 1
ATOM 960 C CA . GLU A 1 129 ? 2.296 -0.456 0.336 1.00 96.75 129 GLU A CA 1
ATOM 961 C C . GLU A 1 129 ? 0.834 -0.916 0.363 1.00 96.75 129 GLU A C 1
ATOM 963 O O . GLU A 1 129 ? -0.040 -0.107 0.660 1.00 96.75 129 GLU A O 1
ATOM 968 N N . GLU A 1 130 ? 0.545 -2.206 0.179 1.00 96.25 130 GLU A N 1
ATOM 969 C CA . GLU A 1 130 ? -0.829 -2.723 0.268 1.00 96.25 130 GLU A CA 1
ATOM 970 C C . GLU A 1 130 ? -1.453 -2.455 1.650 1.00 96.25 130 GLU A C 1
ATOM 972 O O . GLU A 1 130 ? -2.587 -1.978 1.758 1.00 96.25 130 GLU A O 1
ATOM 977 N N . LEU A 1 131 ? -0.686 -2.655 2.728 1.00 97.75 131 LEU A N 1
ATOM 978 C CA . LEU A 1 131 ? -1.138 -2.345 4.084 1.00 97.75 131 LEU A CA 1
ATOM 979 C C . LEU A 1 131 ? -1.422 -0.848 4.280 1.00 97.75 131 LEU A C 1
ATOM 981 O O . LEU A 1 131 ? -2.335 -0.497 5.027 1.00 97.75 131 LEU A O 1
ATOM 985 N N . VAL A 1 132 ? -0.674 0.034 3.614 1.00 97.69 132 VAL A N 1
ATOM 986 C CA . VAL A 1 132 ? -0.901 1.486 3.642 1.00 97.69 132 VAL A CA 1
ATOM 987 C C . VAL A 1 132 ? -2.139 1.852 2.824 1.00 97.69 132 VAL A C 1
ATOM 989 O O . VAL A 1 132 ? -3.080 2.436 3.363 1.00 97.69 132 VAL A O 1
ATOM 992 N N . PHE A 1 133 ? -2.151 1.517 1.534 1.00 96.75 133 PHE A N 1
ATOM 993 C CA . PHE A 1 133 ? -3.112 2.046 0.568 1.00 96.75 133 PHE A CA 1
ATOM 994 C C . PHE A 1 133 ? -4.444 1.301 0.561 1.00 96.75 133 PHE A C 1
ATOM 996 O O . PHE A 1 133 ? -5.470 1.950 0.379 1.00 96.75 133 PHE A O 1
ATOM 1003 N N . ARG A 1 134 ? -4.458 -0.018 0.795 1.00 95.56 134 ARG A N 1
ATOM 1004 C CA . ARG A 1 134 ? -5.677 -0.855 0.805 1.00 95.56 134 ARG A CA 1
ATOM 1005 C C . ARG A 1 134 ? -6.092 -1.330 2.187 1.00 95.56 134 ARG A C 1
ATOM 1007 O O . ARG A 1 134 ? -7.258 -1.653 2.388 1.00 95.56 134 ARG A O 1
ATOM 1014 N N . GLY A 1 135 ? -5.173 -1.319 3.146 1.00 96.56 135 GLY A N 1
ATOM 1015 C CA . GLY A 1 135 ? -5.485 -1.531 4.554 1.00 96.56 135 GLY A CA 1
ATOM 1016 C C . GLY A 1 135 ? -5.870 -0.230 5.250 1.00 96.56 135 GLY A C 1
ATOM 1017 O O . GLY A 1 135 ? -7.044 0.104 5.397 1.00 96.56 135 GLY A O 1
ATOM 1018 N N . PHE A 1 136 ? -4.862 0.516 5.695 1.00 97.75 136 PHE A N 1
ATOM 1019 C CA . PHE A 1 136 ? -5.025 1.664 6.579 1.00 97.75 136 PHE A CA 1
ATOM 1020 C C . PHE A 1 136 ? -5.842 2.796 5.953 1.00 97.75 136 PHE A C 1
ATOM 1022 O O . PHE A 1 136 ? -6.799 3.252 6.570 1.00 97.75 136 PHE A O 1
ATOM 1029 N N . LEU A 1 137 ? -5.531 3.241 4.732 1.00 96.88 137 LEU A N 1
ATOM 1030 C CA . LEU A 1 137 ? -6.291 4.330 4.108 1.00 96.88 137 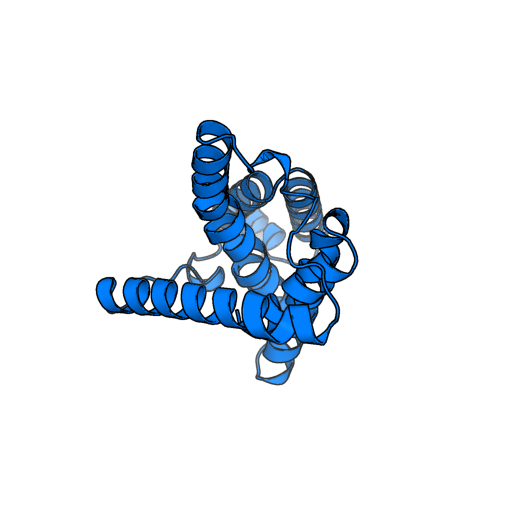LEU A CA 1
ATOM 1031 C C . LEU A 1 137 ? -7.753 3.949 3.854 1.00 96.88 137 LEU A C 1
ATOM 1033 O O . LEU A 1 137 ? -8.632 4.784 4.061 1.00 96.88 137 LEU A O 1
ATOM 1037 N N . PHE A 1 138 ? -8.036 2.699 3.478 1.00 95.81 138 PHE A N 1
ATOM 1038 C CA . PHE A 1 138 ? -9.416 2.232 3.305 1.00 95.81 138 PHE A CA 1
ATOM 1039 C C . PHE A 1 138 ? -10.182 2.226 4.615 1.00 95.81 138 PHE A C 1
ATOM 1041 O O . PHE A 1 138 ? -11.333 2.652 4.676 1.00 95.81 138 PHE A O 1
ATOM 1048 N N . GLU A 1 139 ? -9.524 1.781 5.674 1.00 96.00 139 GLU A N 1
ATOM 1049 C CA . GLU A 1 139 ? -10.094 1.743 7.004 1.00 96.00 139 GLU A CA 1
ATOM 1050 C C . GLU A 1 139 ? -10.358 3.166 7.540 1.00 96.00 139 GLU A C 1
ATOM 1052 O O . GLU A 1 139 ? -11.449 3.447 8.046 1.00 96.00 139 GLU A O 1
ATOM 1057 N N . ARG A 1 140 ? -9.422 4.105 7.338 1.00 96.25 140 ARG A N 1
ATOM 1058 C CA . ARG A 1 140 ? -9.578 5.518 7.722 1.00 96.25 140 ARG A CA 1
ATOM 1059 C C . ARG A 1 140 ? -10.670 6.218 6.909 1.00 96.25 140 ARG A C 1
ATOM 1061 O O . ARG A 1 140 ? -11.593 6.788 7.490 1.00 96.25 140 ARG A O 1
ATOM 1068 N N . PHE A 1 141 ? -10.598 6.179 5.580 1.00 94.81 141 PHE A N 1
ATOM 1069 C CA . PHE A 1 141 ? -11.560 6.876 4.723 1.00 94.81 141 PHE A CA 1
ATOM 1070 C C . PHE A 1 141 ? -12.946 6.233 4.751 1.00 94.81 141 PHE A C 1
ATOM 1072 O O . PHE A 1 141 ? -13.941 6.953 4.784 1.00 94.81 141 PHE A O 1
ATOM 1079 N N . GLY A 1 142 ? -13.035 4.906 4.869 1.00 91.94 142 GLY A N 1
ATOM 1080 C CA . GLY A 1 142 ? -14.305 4.211 5.082 1.00 91.94 142 GLY A CA 1
ATOM 1081 C C . GLY A 1 142 ? -15.008 4.657 6.369 1.00 91.94 142 GLY A C 1
ATOM 1082 O O . GLY A 1 142 ? -16.222 4.841 6.383 1.00 91.94 142 GLY A O 1
ATOM 1083 N N . LYS A 1 143 ? -14.260 4.929 7.447 1.00 92.94 143 LYS A N 1
ATOM 1084 C CA . LYS A 1 143 ? -14.838 5.488 8.682 1.00 92.94 143 LYS A CA 1
ATOM 1085 C C . LYS A 1 143 ? -15.215 6.967 8.566 1.00 92.94 143 LYS A C 1
ATOM 1087 O O . LYS A 1 143 ? -16.152 7.386 9.241 1.00 92.94 143 LYS A O 1
ATOM 1092 N N . LEU A 1 144 ? -14.525 7.746 7.730 1.00 93.12 144 LEU A N 1
ATOM 1093 C CA . LEU A 1 144 ? -14.843 9.162 7.493 1.00 93.12 144 LEU A CA 1
ATOM 1094 C C . LEU A 1 144 ? -16.062 9.359 6.590 1.00 93.12 144 LEU A C 1
ATOM 1096 O O . LEU A 1 144 ? -16.877 10.240 6.848 1.00 93.12 144 LEU A O 1
ATOM 1100 N N . TRP A 1 145 ? -16.179 8.564 5.528 1.00 91.88 145 TRP A N 1
ATOM 1101 C CA . TRP A 1 145 ? -17.230 8.720 4.516 1.00 91.88 145 TRP A CA 1
ATOM 1102 C C . TRP A 1 145 ? -18.439 7.820 4.753 1.00 91.88 145 TRP A C 1
ATOM 1104 O O . TRP A 1 145 ? -19.492 8.041 4.159 1.00 91.88 145 TRP A O 1
ATOM 1114 N N . GLY A 1 146 ? -18.315 6.847 5.656 1.00 88.94 146 GLY A N 1
ATOM 1115 C CA . GLY A 1 146 ? -19.367 5.895 5.976 1.00 88.94 146 GLY A CA 1
ATOM 1116 C C . GLY A 1 146 ? -19.393 4.706 5.016 1.00 88.94 146 GLY A C 1
ATOM 1117 O O . GLY A 1 146 ? -18.415 4.384 4.345 1.00 88.94 146 GLY A O 1
ATOM 1118 N N . ALA A 1 147 ? -20.530 4.015 4.977 1.00 87.44 147 ALA A N 1
ATOM 1119 C CA . ALA A 1 147 ? -20.692 2.788 4.205 1.00 87.44 147 ALA A CA 1
ATOM 1120 C C . ALA A 1 147 ? -21.385 3.032 2.856 1.00 87.44 147 ALA A C 1
ATOM 1122 O O . ALA A 1 147 ? -22.229 3.917 2.722 1.00 87.44 147 ALA A O 1
ATOM 1123 N N . GLY A 1 148 ? -21.084 2.180 1.874 1.00 91.81 148 GLY A N 1
ATOM 1124 C CA . GLY A 1 148 ? -21.795 2.116 0.596 1.00 91.81 148 GLY A CA 1
ATOM 1125 C C . GLY A 1 148 ? -20.878 2.215 -0.619 1.00 91.81 148 GLY A C 1
ATOM 1126 O O . GLY A 1 148 ? -19.690 2.511 -0.512 1.00 91.81 148 GLY A O 1
ATOM 1127 N N . ALA A 1 149 ? -21.446 1.973 -1.801 1.00 93.62 149 ALA A N 1
ATOM 1128 C CA . ALA A 1 149 ? -20.689 1.943 -3.053 1.00 93.62 149 ALA A CA 1
ATOM 1129 C C . ALA A 1 149 ? -19.996 3.280 -3.363 1.00 93.62 149 ALA A C 1
ATOM 1131 O O . ALA A 1 149 ? -18.855 3.284 -3.816 1.00 93.62 149 ALA A O 1
ATOM 1132 N N . ILE A 1 150 ? -20.653 4.409 -3.072 1.00 93.56 150 ILE A N 1
ATOM 1133 C CA . ILE A 1 150 ? -20.091 5.747 -3.305 1.00 93.56 150 ILE A CA 1
ATOM 1134 C C . ILE A 1 150 ? -18.884 5.991 -2.394 1.00 93.56 150 ILE A C 1
ATOM 1136 O O . ILE A 1 150 ? -17.828 6.372 -2.889 1.00 93.56 150 ILE A O 1
ATOM 1140 N N . ALA A 1 151 ? -19.010 5.712 -1.092 1.00 92.81 151 ALA A N 1
ATOM 1141 C CA . ALA A 1 151 ? -17.911 5.857 -0.136 1.00 92.81 151 ALA A CA 1
ATOM 1142 C C . ALA A 1 151 ? -16.724 4.954 -0.504 1.00 92.81 151 ALA A C 1
ATOM 1144 O O . ALA A 1 151 ? -15.586 5.412 -0.529 1.00 92.81 151 ALA A O 1
ATOM 1145 N N . ASN A 1 152 ? -16.983 3.701 -0.889 1.00 92.19 152 ASN A N 1
ATOM 1146 C CA . ASN A 1 152 ? -15.938 2.775 -1.334 1.00 92.19 152 ASN A CA 1
ATOM 1147 C C . ASN A 1 152 ? -15.248 3.250 -2.621 1.00 92.19 152 ASN A C 1
ATOM 1149 O O . ASN A 1 152 ? -14.027 3.166 -2.736 1.00 92.19 152 ASN A O 1
ATOM 1153 N N . THR A 1 153 ? -16.019 3.777 -3.576 1.00 94.44 153 THR A N 1
ATOM 1154 C CA . THR A 1 153 ? -15.478 4.309 -4.835 1.00 94.44 153 THR A CA 1
ATOM 1155 C C . THR A 1 153 ? -14.614 5.535 -4.569 1.00 94.44 153 THR A C 1
ATOM 1157 O O . THR A 1 153 ? -13.484 5.596 -5.044 1.00 94.44 153 THR A O 1
ATOM 1160 N N . ALA A 1 154 ? -15.096 6.476 -3.753 1.00 94.81 154 ALA A N 1
ATOM 1161 C CA . ALA A 1 154 ? -14.311 7.629 -3.330 1.00 94.81 154 ALA A CA 1
ATOM 1162 C C . ALA A 1 154 ? -13.013 7.187 -2.635 1.00 94.81 154 ALA A C 1
ATOM 1164 O O . ALA A 1 154 ? -11.950 7.728 -2.937 1.00 94.81 154 ALA A O 1
ATOM 1165 N N . THR A 1 155 ? -13.0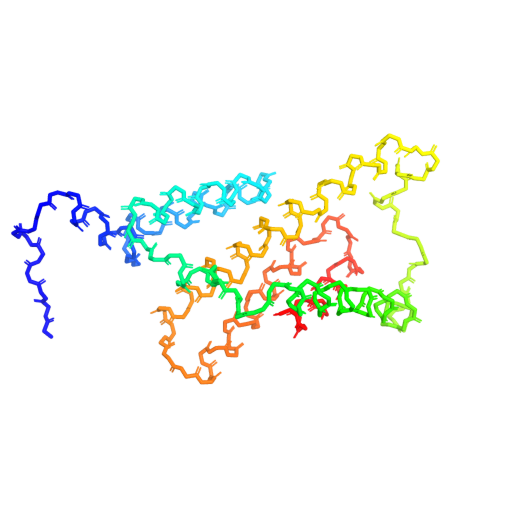76 6.174 -1.758 1.00 94.75 155 THR A N 1
ATOM 1166 C CA . THR A 1 155 ? -11.910 5.622 -1.030 1.00 94.75 155 THR A CA 1
ATOM 1167 C C . THR A 1 155 ? -10.884 5.076 -1.986 1.00 94.75 155 THR A C 1
ATOM 1169 O O . THR A 1 155 ? -9.712 5.443 -1.895 1.00 94.75 155 THR A O 1
ATOM 1172 N N . SER A 1 156 ? -11.327 4.281 -2.955 1.00 95.31 156 SER A N 1
ATOM 1173 C CA . SER A 1 156 ? -10.424 3.754 -3.964 1.00 95.31 156 SER A CA 1
ATOM 1174 C C . SER A 1 156 ? -9.794 4.863 -4.807 1.00 95.31 156 SER A C 1
ATOM 1176 O O . SER A 1 156 ? -8.579 4.858 -4.995 1.00 95.31 156 SER A O 1
ATOM 1178 N N . LEU A 1 157 ? -10.573 5.855 -5.255 1.00 96.25 157 LEU A N 1
ATOM 1179 C CA . LEU A 1 157 ? -10.061 6.956 -6.078 1.00 96.25 157 LEU A CA 1
ATOM 1180 C C . LEU A 1 157 ? -9.047 7.826 -5.326 1.00 96.25 157 LEU A C 1
ATOM 1182 O O . LEU A 1 157 ? -7.996 8.149 -5.876 1.00 96.25 157 LEU A O 1
ATOM 1186 N N . VAL A 1 158 ? -9.320 8.172 -4.066 1.00 96.25 158 VAL A N 1
ATOM 1187 C CA . VAL A 1 158 ? -8.399 8.980 -3.255 1.00 96.25 158 VAL A CA 1
ATOM 1188 C C . VAL A 1 158 ? -7.138 8.195 -2.907 1.00 96.25 158 VAL A C 1
ATOM 1190 O O . VAL A 1 158 ? -6.042 8.722 -3.078 1.00 96.25 158 VAL A O 1
ATOM 1193 N N . ALA A 1 159 ? -7.257 6.931 -2.490 1.00 96.38 159 ALA A N 1
ATOM 1194 C CA . ALA A 1 159 ? -6.091 6.085 -2.232 1.00 96.38 159 ALA A CA 1
ATOM 1195 C C . ALA A 1 159 ? -5.224 5.921 -3.492 1.00 96.38 159 ALA A C 1
ATOM 1197 O O . ALA A 1 159 ? -4.006 6.050 -3.413 1.00 96.38 159 ALA A O 1
ATOM 1198 N N . THR A 1 160 ? -5.852 5.735 -4.657 1.00 97.44 160 THR A N 1
ATOM 1199 C CA . THR A 1 160 ? -5.169 5.642 -5.958 1.00 97.44 160 THR A CA 1
ATOM 1200 C C . THR A 1 160 ? -4.455 6.939 -6.324 1.00 97.44 160 THR A C 1
ATOM 1202 O O . THR A 1 160 ? -3.313 6.906 -6.778 1.00 97.44 160 THR A O 1
ATOM 1205 N N . ALA A 1 161 ? -5.089 8.094 -6.107 1.00 97.50 161 ALA A N 1
ATOM 1206 C CA . ALA A 1 161 ? -4.462 9.386 -6.362 1.00 97.50 161 ALA A CA 1
ATOM 1207 C C . ALA A 1 161 ? -3.237 9.610 -5.459 1.00 97.50 161 ALA A C 1
ATOM 1209 O O . ALA A 1 161 ? -2.184 10.019 -5.947 1.00 97.50 161 ALA A O 1
ATOM 1210 N N . ILE A 1 162 ? -3.341 9.289 -4.163 1.00 97.00 162 ILE A N 1
ATOM 1211 C CA . ILE A 1 162 ? -2.213 9.393 -3.224 1.00 97.00 162 ILE A CA 1
ATOM 1212 C C . ILE A 1 162 ? -1.097 8.417 -3.625 1.00 97.00 162 ILE A C 1
ATOM 1214 O O . ILE A 1 162 ? 0.064 8.818 -3.668 1.00 97.00 162 ILE A O 1
ATOM 1218 N N . PHE A 1 163 ? -1.436 7.171 -3.974 1.00 97.25 163 PHE A N 1
ATOM 1219 C CA . PHE A 1 163 ? -0.484 6.166 -4.458 1.00 97.25 163 PHE A CA 1
ATOM 1220 C C . PHE A 1 163 ? 0.275 6.651 -5.697 1.00 97.25 163 PHE A C 1
ATOM 1222 O O . PHE A 1 163 ? 1.502 6.578 -5.742 1.00 97.25 163 PHE A O 1
ATOM 1229 N N . ALA A 1 164 ? -0.437 7.219 -6.672 1.00 97.12 164 ALA A N 1
ATOM 1230 C CA . ALA A 1 164 ? 0.161 7.766 -7.882 1.00 97.12 164 ALA A CA 1
ATOM 1231 C C . ALA A 1 164 ? 1.112 8.934 -7.588 1.00 97.12 164 ALA A C 1
ATOM 1233 O O . ALA A 1 164 ? 2.231 8.964 -8.097 1.00 97.12 164 ALA A O 1
ATOM 1234 N N . VAL A 1 165 ? 0.703 9.878 -6.735 1.00 96.19 165 VAL A N 1
ATOM 1235 C CA . VAL A 1 165 ? 1.542 11.025 -6.348 1.00 96.19 165 VAL A CA 1
ATOM 1236 C C . VAL A 1 165 ? 2.778 10.579 -5.563 1.00 96.19 165 VAL A C 1
ATOM 1238 O O . VAL A 1 165 ? 3.858 11.126 -5.772 1.00 96.19 165 VAL A O 1
ATOM 1241 N N . ALA A 1 166 ? 2.668 9.541 -4.729 1.00 94.50 166 ALA A N 1
ATOM 1242 C CA . ALA A 1 166 ? 3.804 8.953 -4.011 1.00 94.50 166 ALA A CA 1
ATOM 1243 C C . ALA A 1 166 ? 4.862 8.314 -4.937 1.00 94.50 166 ALA A C 1
ATOM 1245 O O . ALA A 1 166 ? 5.929 7.923 -4.472 1.00 94.50 166 ALA A O 1
ATOM 1246 N N . HIS A 1 167 ? 4.578 8.219 -6.240 1.00 93.06 167 HIS A N 1
ATOM 1247 C CA . HIS A 1 167 ? 5.493 7.735 -7.272 1.00 93.06 167 HIS A CA 1
ATOM 1248 C C . HIS A 1 167 ? 6.114 8.862 -8.113 1.00 93.06 167 HIS A C 1
ATOM 1250 O O . HIS A 1 167 ? 6.735 8.595 -9.144 1.00 93.06 167 HIS A O 1
ATOM 1256 N N . TRP A 1 168 ? 5.995 10.125 -7.687 1.00 92.38 168 TRP A N 1
ATOM 1257 C CA . TRP A 1 168 ? 6.523 11.282 -8.419 1.00 92.38 168 TRP A CA 1
ATOM 1258 C C . TRP A 1 168 ? 8.026 11.204 -8.727 1.00 92.38 168 TRP A C 1
ATOM 1260 O O . TRP A 1 168 ? 8.468 11.650 -9.785 1.00 92.38 168 TRP A O 1
ATOM 1270 N N . GLN A 1 169 ? 8.818 10.575 -7.856 1.00 89.50 169 GLN A N 1
ATOM 1271 C CA . GLN A 1 169 ? 10.251 10.323 -8.051 1.00 89.50 169 GLN A CA 1
ATOM 1272 C C . GLN A 1 169 ? 10.566 9.484 -9.300 1.00 89.50 169 GLN A C 1
ATOM 1274 O O . GLN A 1 169 ? 11.694 9.498 -9.779 1.00 89.50 169 GLN A O 1
ATOM 1279 N N . GLN A 1 170 ? 9.582 8.763 -9.844 1.00 89.62 170 GLN A N 1
ATOM 1280 C CA . GLN A 1 170 ? 9.702 7.991 -11.084 1.00 89.62 170 GLN A CA 1
ATOM 1281 C C . GLN A 1 170 ? 9.287 8.805 -12.330 1.00 89.62 170 GLN A C 1
ATOM 1283 O O . GLN A 1 170 ? 9.192 8.261 -13.433 1.00 89.62 170 GLN A O 1
ATOM 1288 N N . GLY A 1 171 ? 9.017 10.104 -12.164 1.00 90.88 171 GLY A N 1
ATOM 1289 C CA . GLY A 1 171 ? 8.553 11.009 -13.212 1.00 90.88 171 GLY A CA 1
ATOM 1290 C C . GLY A 1 171 ? 7.088 10.793 -13.604 1.00 90.88 171 GLY A C 1
ATOM 1291 O O . GLY A 1 171 ? 6.383 9.943 -13.059 1.00 90.88 171 GLY A O 1
ATOM 1292 N N . VAL A 1 172 ? 6.625 11.556 -14.600 1.00 93.31 172 VAL A N 1
ATOM 1293 C CA . VAL A 1 172 ? 5.214 11.562 -15.039 1.00 93.31 172 VAL A CA 1
ATOM 1294 C C . VAL A 1 172 ? 4.705 10.175 -15.450 1.00 93.31 172 VAL A C 1
ATOM 1296 O O . VAL A 1 172 ? 3.570 9.812 -15.150 1.00 93.31 172 VAL A O 1
ATOM 1299 N N . PHE A 1 173 ? 5.556 9.359 -16.076 1.00 93.81 173 PHE A N 1
ATOM 1300 C CA . PHE A 1 173 ? 5.197 8.000 -16.477 1.00 93.81 173 PHE A CA 1
ATOM 1301 C C . PHE A 1 173 ? 5.135 7.030 -15.297 1.00 93.81 173 PHE A C 1
ATOM 1303 O O . PHE A 1 173 ? 4.312 6.120 -15.311 1.00 93.81 173 PHE A O 1
ATOM 1310 N N . GLY A 1 174 ? 5.950 7.228 -14.260 1.00 93.00 174 GLY A N 1
ATOM 1311 C CA . GLY A 1 174 ? 5.829 6.465 -13.021 1.00 93.00 174 GLY A CA 1
ATOM 1312 C C . GLY A 1 174 ? 4.513 6.751 -12.302 1.00 93.00 174 GLY A C 1
ATOM 1313 O O . GLY A 1 174 ? 3.803 5.819 -11.933 1.00 93.00 174 GLY A O 1
ATOM 1314 N N . VAL A 1 175 ? 4.132 8.029 -12.220 1.00 95.44 175 VAL A N 1
ATOM 1315 C CA . VAL A 1 175 ? 2.834 8.469 -11.679 1.00 95.44 175 VAL A CA 1
ATOM 1316 C C . VAL A 1 175 ? 1.676 7.877 -12.483 1.00 95.44 175 VAL A C 1
ATOM 1318 O O . VAL A 1 175 ? 0.751 7.319 -11.899 1.00 95.44 175 VAL A O 1
ATOM 1321 N N . ALA A 1 176 ? 1.731 7.936 -13.817 1.00 95.81 176 ALA A N 1
ATOM 1322 C CA . ALA A 1 176 ? 0.699 7.361 -14.681 1.00 95.81 176 ALA A CA 1
ATOM 1323 C C . ALA A 1 176 ? 0.594 5.834 -14.527 1.00 95.81 176 ALA A C 1
ATOM 1325 O O . ALA A 1 176 ? -0.506 5.300 -14.385 1.00 95.81 176 ALA A O 1
ATOM 1326 N N . ASN A 1 177 ? 1.730 5.129 -14.493 1.00 95.12 177 ASN A N 1
ATOM 1327 C CA . ASN A 1 177 ? 1.766 3.687 -14.259 1.00 95.12 177 ASN A CA 1
ATOM 1328 C C . ASN A 1 177 ? 1.163 3.329 -12.892 1.00 95.12 177 ASN A C 1
ATOM 1330 O O . ASN A 1 177 ? 0.370 2.392 -12.795 1.00 95.12 177 ASN A O 1
ATOM 1334 N N . ALA A 1 178 ? 1.526 4.070 -11.842 1.00 95.56 178 ALA A N 1
ATOM 1335 C CA . ALA A 1 178 ? 1.012 3.872 -10.492 1.00 95.56 178 ALA A CA 1
ATOM 1336 C C . ALA A 1 178 ? -0.494 4.158 -10.412 1.00 95.56 178 ALA A C 1
ATOM 1338 O O . ALA A 1 178 ? -1.228 3.361 -9.838 1.00 95.56 178 ALA A O 1
ATOM 1339 N N . PHE A 1 179 ? -0.979 5.221 -11.061 1.00 97.62 1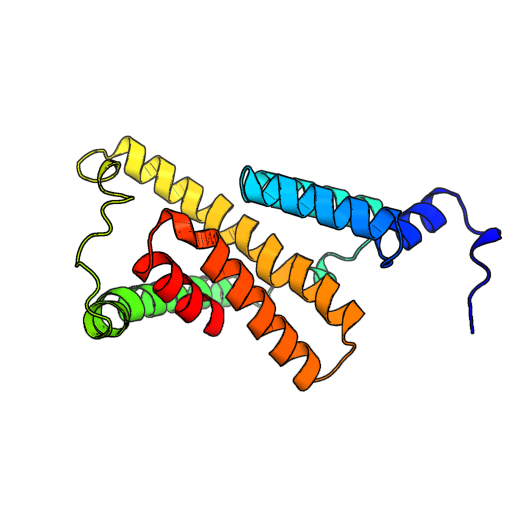79 PHE A N 1
ATOM 1340 C CA . PHE A 1 179 ? -2.407 5.525 -11.144 1.00 97.62 179 PHE A CA 1
ATOM 1341 C C . PHE A 1 179 ? -3.198 4.387 -11.799 1.00 97.62 179 PHE A C 1
ATOM 1343 O O . PHE A 1 179 ? -4.164 3.900 -11.221 1.00 97.62 179 PHE A O 1
ATOM 1350 N N . LEU A 1 180 ? -2.766 3.910 -12.972 1.00 97.00 180 LEU A N 1
ATOM 1351 C CA . LEU A 1 180 ? -3.437 2.810 -13.674 1.00 97.00 180 LEU A CA 1
ATOM 1352 C C . LEU A 1 180 ? -3.387 1.500 -12.881 1.00 97.00 180 LEU A C 1
ATOM 1354 O O . LEU A 1 180 ? -4.384 0.788 -12.813 1.00 97.00 180 LEU A O 1
ATOM 1358 N N . THR A 1 181 ? -2.248 1.201 -12.254 1.00 95.75 181 THR A N 1
ATOM 1359 C CA . THR A 1 181 ? -2.094 0.026 -11.383 1.00 95.75 181 THR A CA 1
ATOM 1360 C C . THR A 1 181 ? -3.045 0.117 -10.187 1.00 95.75 181 THR A C 1
ATOM 1362 O O . THR A 1 181 ? -3.774 -0.830 -9.909 1.00 95.75 181 THR A O 1
ATOM 1365 N N . GLY A 1 182 ? -3.103 1.276 -9.529 1.00 95.25 182 GLY A N 1
ATOM 1366 C CA . GLY A 1 182 ? -3.996 1.530 -8.402 1.00 95.25 182 GLY A CA 1
ATOM 1367 C C . GLY A 1 182 ? -5.483 1.539 -8.772 1.00 95.25 182 GLY A C 1
ATOM 1368 O O . GLY A 1 182 ? -6.315 1.310 -7.914 1.00 95.25 182 GLY A O 1
ATOM 1369 N N . LEU A 1 183 ? -5.877 1.733 -10.029 1.00 94.44 183 LEU A N 1
ATOM 1370 C CA . LEU A 1 183 ? -7.287 1.538 -10.400 1.00 94.44 183 LEU A CA 1
ATOM 1371 C C . LEU A 1 183 ? -7.701 0.059 -10.447 1.00 94.44 183 LEU A C 1
ATOM 1373 O O . LEU A 1 183 ? -8.893 -0.235 -10.373 1.00 94.44 183 LEU A O 1
ATOM 1377 N N . VAL A 1 184 ? -6.738 -0.851 -10.614 1.00 92.12 184 VAL A N 1
ATOM 1378 C CA . VAL A 1 184 ? -6.984 -2.296 -10.744 1.00 92.12 184 VAL A CA 1
ATOM 1379 C C . VAL A 1 184 ? -6.876 -3.016 -9.401 1.00 92.12 184 VAL A C 1
ATOM 1381 O O . VAL A 1 184 ? -7.641 -3.951 -9.165 1.00 92.12 184 VAL A O 1
ATOM 1384 N N . LEU A 1 185 ? -5.920 -2.605 -8.561 1.00 83.56 185 LEU A N 1
ATOM 1385 C CA . LEU A 1 185 ? -5.758 -3.104 -7.190 1.00 83.56 185 LEU A CA 1
ATOM 1386 C C . LEU A 1 185 ? -6.923 -2.654 -6.306 1.00 83.56 185 LEU A C 1
ATOM 1388 O O . LEU A 1 185 ? -7.426 -3.469 -5.510 1.00 83.56 185 LEU A O 1
#

Radius of gyration: 18.92 Å; chains: 1; bounding box: 50×37×59 Å

Secondary structure (DSSP, 8-state):
----GGGS-HHHHHHHHHHSSSHHHHHHHHHHHHHHHH-HHHHHHHHHHHHHHTT--GGGGT----S-HHHHHHHHHHHHHHHHHHIIIIIHHHTT--SS-GGGGGGTT-HHHHHHHHHHIIIIIIIIHHIIIIIIHHHHHHHHH-SSHHHHHHHHHHHHHHHHHTTGGGHHHHHHHHHHHHHH-

pLDDT: mean 93.0, std 8.95, range [36.28, 98.56]

Foldseek 3Di:
DDPPCVPDDPLQVQLCQCLDPDDNVVVLVVVLVVLVLVALVRSQVSLVVSCVSNVPDCVLQVNDDDPDPVVVVVCVVVVVVVLVCCVQVPVLVVVVHDNDQPVCCVVPPDPVVVVVVVVCCCCGVNPSLSSVLVGPLQSNQCVVQDDDDVSNVVSLQVSLQVQLVSQCVSPPSSSVSSSVVSVVD

Sequence (185 aa):
MIANISAAPYRERMAAELRGFHTPGWLAFALIALGVAVTPPLGALLILLWAWLSKTPWRELGLIRPRNWVAALALGVAGGVALKLAMKAVAMPLLGAPAVNIGYEYLAHDRAAAIDFAAYAIYGAGFAEELVFRGFLFERFGKLWGAGAIANTATSLVATAIFAVAHWQQGVFGVANAFLTGLVL